Protein AF-A0A2D5TET5-F1 (afdb_monomer)

Nearest PDB structures (foldseek):
  4kyw-assembly1_A  TM=6.391E-01  e=6.441E-01  Streptococcus pneumoniae TIGR4
  5x12-assembly1_A-2  TM=3.839E-01  e=2.944E-01  Bacillus spizizenii str. W23
  5x13-assembly1_A  TM=3.616E-01  e=4.355E-01  Bacillus spizizenii str. W23
  2qq9-assembly1_A-2  TM=3.473E-01  e=7.618E-01  Corynebacterium diphtheriae
  4p9u-assembly2_A  TM=3.705E-01  e=2.607E+00  Vibrio cholerae

Foldseek 3Di:
DQDDDDDPLLLVLLLVLLVQLLVFHAPVRSLVVQQPDPDDVSRHSVSSVVSVCLCCVLVCWHADPVRTIHGDNPVSRNNLLVCLLLLEPSSLSSQVSVCVSVVDHDDHDPVSLVVQQVVQLVVVLVVLCVLDDVVQNVQWDQCCVPDVLLLAGIWGAFSPDPPDIAGEHEFEGSNDDDWKDKGKGFPSNLVNLVVDQRYKYWYWYRHNNDIDTLAIDGSVLCVVVDDDDPDPVDDDTMDIDIGTSVRGDPDTD

Structure (mmCIF, N/CA/C/O backbone):
data_AF-A0A2D5TET5-F1
#
_entry.id   AF-A0A2D5TET5-F1
#
loop_
_atom_site.group_PDB
_atom_site.id
_atom_site.type_symbol
_atom_site.label_atom_id
_atom_site.label_alt_id
_atom_site.label_comp_id
_atom_site.label_asym_id
_atom_site.label_entity_id
_atom_site.label_seq_id
_atom_site.pdbx_PDB_ins_code
_atom_site.Cartn_x
_atom_site.Cartn_y
_atom_site.Cartn_z
_atom_site.occupancy
_atom_site.B_iso_or_equiv
_atom_site.auth_seq_id
_atom_site.auth_comp_id
_atom_site.auth_asym_id
_atom_site.auth_atom_id
_atom_site.pdbx_PDB_model_num
ATOM 1 N N . MET A 1 1 ? -24.258 -5.070 -0.363 1.00 40.66 1 MET A N 1
ATOM 2 C CA . MET A 1 1 ? -24.378 -3.603 -0.436 1.00 40.66 1 MET A CA 1
ATOM 3 C C . MET A 1 1 ? -22.981 -3.090 -0.209 1.00 40.66 1 MET A C 1
ATOM 5 O O . MET A 1 1 ? -22.494 -3.256 0.901 1.00 40.66 1 MET A O 1
ATOM 9 N N . GLU A 1 2 ? -22.320 -2.622 -1.264 1.00 51.97 2 GLU A N 1
ATOM 10 C CA . GLU A 1 2 ? -21.063 -1.880 -1.127 1.00 51.97 2 GLU A CA 1
ATOM 11 C C . GLU A 1 2 ? -21.334 -0.693 -0.202 1.00 51.97 2 GLU A C 1
ATOM 13 O O . GLU A 1 2 ? -22.342 0.009 -0.351 1.00 51.97 2 GLU A O 1
ATOM 18 N N . GLY A 1 3 ? -20.533 -0.576 0.853 1.00 69.88 3 GLY A N 1
ATOM 19 C CA . GLY A 1 3 ? -20.699 0.485 1.827 1.00 69.88 3 GLY A CA 1
ATOM 20 C C . GLY A 1 3 ? -20.090 1.757 1.258 1.00 69.88 3 GLY A C 1
ATOM 21 O O . GLY A 1 3 ? -18.908 1.789 0.948 1.00 69.88 3 GLY A O 1
ATOM 22 N N . VAL A 1 4 ? -20.883 2.817 1.133 1.00 87.31 4 VAL A N 1
ATOM 23 C CA . VAL A 1 4 ? -20.349 4.138 0.786 1.00 87.31 4 VAL A CA 1
ATOM 24 C C . VAL A 1 4 ? -19.357 4.552 1.874 1.00 87.31 4 VAL A C 1
ATOM 26 O O . VAL A 1 4 ? -19.731 4.593 3.049 1.00 87.31 4 VAL A O 1
ATOM 29 N N . ILE A 1 5 ? -18.111 4.853 1.488 1.00 90.44 5 ILE A N 1
ATOM 30 C CA . ILE A 1 5 ? -17.097 5.377 2.412 1.00 90.44 5 ILE A CA 1
ATOM 31 C C . ILE A 1 5 ? -17.659 6.659 3.048 1.00 90.44 5 ILE A C 1
ATOM 33 O O . ILE A 1 5 ? -18.094 7.561 2.324 1.00 90.44 5 ILE A O 1
ATOM 37 N N . PRO A 1 6 ? -17.706 6.749 4.387 1.00 93.44 6 PRO A N 1
ATOM 38 C CA . PRO A 1 6 ? -18.343 7.867 5.057 1.00 93.44 6 PRO A CA 1
ATOM 39 C C . PRO A 1 6 ? -17.539 9.163 4.875 1.00 93.44 6 PRO A C 1
ATOM 41 O O . PRO A 1 6 ? -16.361 9.137 4.515 1.00 93.44 6 PRO A O 1
ATOM 44 N N . PRO A 1 7 ? -18.154 10.330 5.120 1.00 92.88 7 PRO A N 1
ATOM 45 C CA . PRO A 1 7 ? -17.465 11.605 4.982 1.00 92.88 7 PRO A CA 1
ATOM 46 C C . PRO A 1 7 ? -16.396 11.788 6.070 1.00 92.88 7 PRO A C 1
ATOM 48 O O . PRO A 1 7 ? -16.437 11.156 7.128 1.00 92.88 7 PRO A O 1
ATOM 51 N N . LYS A 1 8 ? -15.461 12.713 5.842 1.00 91.12 8 LYS A N 1
ATOM 52 C CA . LYS A 1 8 ? -14.318 12.993 6.729 1.00 91.12 8 LYS A CA 1
ATOM 53 C C . LYS A 1 8 ? -14.715 13.224 8.191 1.00 91.12 8 LYS A C 1
ATOM 55 O O . LYS A 1 8 ? -14.038 12.772 9.111 1.00 91.12 8 LYS A O 1
ATOM 60 N N . GLU A 1 9 ? -15.833 13.901 8.423 1.00 91.56 9 GLU A N 1
ATOM 61 C CA . GLU A 1 9 ? -16.360 14.196 9.756 1.00 91.56 9 GLU A CA 1
ATOM 62 C C . GLU A 1 9 ? -16.680 12.920 10.547 1.00 91.56 9 GLU A C 1
ATOM 64 O O . GLU A 1 9 ? -16.491 12.886 11.765 1.00 91.56 9 GLU A O 1
ATOM 69 N N . TRP A 1 10 ? -17.119 11.857 9.862 1.00 94.56 10 TRP A N 1
ATOM 70 C CA . TRP A 1 10 ? -17.345 10.547 10.475 1.00 94.56 10 TRP A CA 1
ATOM 71 C C . TRP A 1 10 ? -16.043 10.001 11.064 1.00 94.56 10 TRP A C 1
ATOM 73 O O . TRP A 1 10 ? -16.005 9.614 12.230 1.00 94.56 10 TRP A O 1
ATOM 83 N N . PHE A 1 11 ? -14.949 10.052 10.295 1.00 94.50 11 PHE A N 1
ATOM 84 C CA . PHE A 1 11 ? -13.638 9.569 10.729 1.00 94.50 11 PHE A CA 1
ATOM 85 C C . PHE A 1 11 ? -13.086 10.357 11.916 1.00 94.50 11 PHE A C 1
ATOM 87 O O . PHE A 1 11 ? -12.520 9.763 12.834 1.00 94.50 11 PHE A O 1
ATOM 94 N N . VAL A 1 12 ? -13.286 11.679 11.952 1.00 92.38 12 VAL A N 1
ATOM 95 C CA . VAL A 1 12 ? -12.872 12.507 13.099 1.00 92.38 12 VAL A CA 1
ATOM 96 C C . VAL A 1 12 ? -13.523 12.011 14.391 1.00 92.38 12 VAL A C 1
ATOM 98 O O . VAL A 1 12 ? -12.825 11.788 15.385 1.00 92.38 12 VAL A O 1
ATOM 101 N N . ILE A 1 13 ? -14.837 11.791 14.363 1.00 93.88 13 ILE A N 1
ATOM 102 C CA . ILE A 1 13 ? -15.604 11.312 15.516 1.00 93.88 13 ILE A CA 1
ATOM 103 C C . ILE A 1 13 ? -15.249 9.865 15.854 1.00 93.88 13 ILE A C 1
ATOM 105 O O . ILE A 1 13 ? -15.077 9.539 17.028 1.00 93.88 13 ILE A O 1
ATOM 109 N N . ALA A 1 14 ? -15.108 8.998 14.851 1.00 95.44 14 ALA A N 1
ATOM 110 C CA . ALA A 1 14 ? -14.754 7.600 15.056 1.00 95.44 14 ALA A CA 1
ATOM 111 C C . ALA A 1 14 ? -13.379 7.464 15.725 1.00 95.44 14 ALA A C 1
ATOM 113 O O . ALA A 1 14 ? -13.242 6.713 16.687 1.00 95.44 14 ALA A O 1
ATOM 114 N N . ARG A 1 15 ? -12.371 8.245 15.310 1.00 94.00 15 ARG A N 1
ATOM 115 C CA . ARG A 1 15 ? -11.052 8.262 15.972 1.00 94.00 15 ARG A CA 1
ATOM 116 C C . ARG A 1 15 ? -11.153 8.690 17.430 1.00 94.00 15 ARG A C 1
ATOM 118 O O . ARG A 1 15 ? -10.503 8.104 18.294 1.00 94.00 15 ARG A O 1
ATOM 125 N N . GLU A 1 16 ? -11.952 9.714 17.709 1.00 92.62 16 GLU A N 1
ATOM 126 C CA . GLU A 1 16 ? -12.199 10.189 19.070 1.00 92.62 16 GLU A CA 1
ATOM 127 C C . GLU A 1 16 ? -12.882 9.106 19.914 1.00 92.62 16 GLU A C 1
ATOM 129 O O . GLU A 1 16 ? -12.422 8.807 21.014 1.00 92.62 16 GLU A O 1
ATOM 134 N N . LEU A 1 17 ? -13.908 8.449 19.372 1.00 94.75 17 LEU A N 1
ATOM 135 C CA . LEU A 1 17 ? -14.588 7.326 20.013 1.00 94.75 17 LEU A CA 1
ATOM 136 C C . LEU A 1 17 ? -13.635 6.160 20.303 1.00 94.75 17 LEU A C 1
ATOM 138 O O . LEU A 1 17 ? -13.594 5.669 21.429 1.00 94.75 17 LEU A O 1
ATOM 142 N N . ILE A 1 18 ? -12.837 5.736 19.323 1.00 93.31 18 ILE A N 1
ATOM 143 C CA . ILE A 1 18 ? -11.850 4.663 19.489 1.00 93.31 18 ILE A CA 1
ATOM 144 C C . ILE A 1 18 ? -10.808 5.053 20.544 1.00 93.31 18 ILE A C 1
ATOM 146 O O . ILE A 1 18 ? -10.461 4.236 21.393 1.00 93.31 18 ILE A O 1
ATOM 150 N N . THR A 1 19 ? -10.355 6.308 20.562 1.00 92.69 19 THR A N 1
ATOM 151 C CA . THR A 1 19 ? -9.423 6.806 21.588 1.00 92.69 19 THR A CA 1
ATOM 152 C C . THR A 1 19 ? -10.032 6.719 22.992 1.00 92.69 19 THR A C 1
ATOM 154 O O . THR A 1 19 ? -9.358 6.306 23.936 1.00 92.69 19 THR A O 1
ATOM 157 N N . GLN A 1 20 ? -11.317 7.052 23.135 1.00 93.69 20 GLN A N 1
ATOM 158 C CA . GLN A 1 20 ? -12.052 6.928 24.398 1.00 93.69 20 GLN A CA 1
ATOM 159 C C . GLN A 1 20 ? -12.302 5.459 24.784 1.00 93.69 20 GLN A C 1
ATOM 161 O O . GLN A 1 20 ? -12.242 5.103 25.958 1.00 93.69 20 GLN A O 1
ATOM 166 N N . ALA A 1 21 ? -12.517 4.571 23.813 1.00 93.25 21 ALA A N 1
ATOM 167 C CA . ALA A 1 21 ? -12.584 3.133 24.066 1.00 93.25 21 ALA A CA 1
ATOM 168 C C . ALA A 1 21 ? -11.229 2.589 24.560 1.00 93.25 21 ALA A C 1
ATOM 170 O O . ALA A 1 21 ? -11.181 1.852 25.543 1.00 93.25 21 ALA A O 1
ATOM 171 N N . CYS A 1 22 ? -10.115 3.024 23.960 1.00 90.75 22 CYS A N 1
ATOM 172 C CA . CYS A 1 22 ? -8.761 2.679 24.403 1.00 90.75 22 CYS A CA 1
ATOM 173 C C . CYS A 1 22 ? -8.455 3.144 25.836 1.00 90.75 22 CYS A C 1
ATOM 175 O O . CYS A 1 22 ? -7.709 2.466 26.542 1.00 90.75 22 CYS A O 1
ATOM 177 N N . SER A 1 23 ? -9.017 4.274 26.281 1.00 91.50 23 SER A N 1
ATOM 178 C CA . SER A 1 23 ? -8.870 4.758 27.662 1.00 91.50 23 SER A CA 1
ATOM 179 C C . SER A 1 23 ? -9.819 4.070 28.655 1.00 91.50 23 SER A C 1
ATOM 181 O O . SER A 1 23 ? -9.731 4.304 29.862 1.00 91.50 23 SER A O 1
ATOM 183 N N . GLY A 1 24 ? -10.708 3.195 28.172 1.00 91.44 24 GLY A N 1
ATOM 184 C CA . GLY A 1 24 ? -11.681 2.474 28.986 1.00 91.44 24 GLY A CA 1
ATOM 185 C C . GLY A 1 24 ? -12.867 3.328 29.437 1.00 91.44 24 GLY A C 1
ATOM 186 O O . GLY A 1 24 ? -13.469 3.010 30.468 1.00 91.44 24 GLY A O 1
ATOM 187 N N . ALA A 1 25 ? -13.198 4.394 28.699 1.00 95.31 25 ALA A N 1
ATOM 188 C CA . ALA A 1 25 ? -14.344 5.248 28.990 1.00 95.31 25 ALA A CA 1
ATOM 189 C C . ALA A 1 25 ? -15.658 4.447 29.012 1.00 95.31 25 ALA A C 1
ATOM 191 O O . ALA A 1 25 ? -15.873 3.520 28.219 1.00 95.31 25 ALA A O 1
ATOM 192 N N . SER A 1 26 ? -16.570 4.816 29.915 1.00 97.06 26 SER A N 1
ATOM 193 C CA . SER A 1 26 ? -17.927 4.275 29.874 1.00 97.06 26 SER A CA 1
ATOM 194 C C . SER A 1 26 ? -18.734 4.908 28.741 1.00 97.06 26 SER A C 1
ATOM 196 O O . SER A 1 26 ? -18.475 6.037 28.321 1.00 97.06 26 SER A O 1
ATOM 198 N N . TYR A 1 27 ? -19.768 4.204 28.278 1.00 95.75 27 TYR A N 1
ATOM 199 C CA . TYR A 1 27 ? -20.727 4.748 27.312 1.00 95.75 27 TYR A CA 1
ATOM 200 C C . TYR A 1 27 ? -21.304 6.101 27.770 1.00 95.75 27 TYR A C 1
ATOM 202 O O . TYR A 1 27 ? -21.429 7.037 26.983 1.00 95.75 27 TYR A O 1
ATOM 210 N N . LYS A 1 28 ? -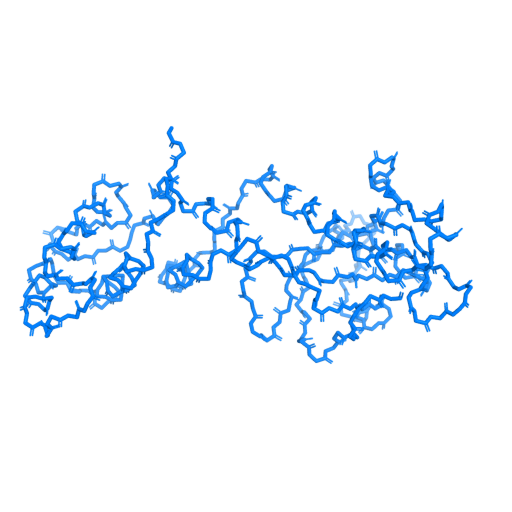21.622 6.220 29.067 1.00 95.25 28 LYS A N 1
ATOM 211 C CA . LYS A 1 28 ? -22.182 7.447 29.652 1.00 95.25 28 LYS A CA 1
ATOM 212 C C . LYS A 1 28 ? -21.167 8.588 29.666 1.00 95.25 28 LYS A C 1
ATOM 214 O O . LYS A 1 28 ? -21.536 9.713 29.334 1.00 95.25 28 LYS A O 1
ATOM 219 N N . ASP A 1 29 ? -19.918 8.296 30.023 1.00 94.94 29 ASP A N 1
ATOM 220 C CA . ASP A 1 29 ? -18.854 9.302 30.070 1.00 94.94 29 ASP A CA 1
ATOM 221 C C . ASP A 1 29 ? -18.552 9.840 28.675 1.00 94.94 29 ASP A C 1
ATOM 223 O O . ASP A 1 29 ? -18.441 11.051 28.503 1.00 94.94 29 ASP A O 1
ATOM 227 N N . TYR A 1 30 ? -18.512 8.964 27.665 1.00 94.81 30 TYR A N 1
ATOM 228 C CA . TYR A 1 30 ? -18.328 9.379 26.277 1.00 94.81 30 TYR A CA 1
ATOM 229 C C . TYR A 1 30 ? -19.454 10.306 25.796 1.00 94.81 30 TYR A C 1
ATOM 231 O O . TYR A 1 30 ? -19.180 11.382 25.267 1.00 94.81 30 TYR A O 1
ATOM 239 N N . LEU A 1 31 ? -20.723 9.946 26.028 1.00 94.12 31 LEU A N 1
ATOM 240 C CA . LEU A 1 31 ? -21.843 10.811 25.639 1.00 94.12 31 LEU A CA 1
ATOM 241 C C . LEU A 1 31 ? -21.811 12.161 26.362 1.00 94.12 31 LEU A C 1
ATOM 243 O O . LEU A 1 31 ? -22.089 13.194 25.752 1.00 94.12 31 LEU A O 1
ATOM 247 N N . MET A 1 32 ? -21.460 12.175 27.651 1.00 93.00 32 MET A N 1
ATOM 248 C CA . MET A 1 32 ? -21.309 13.424 28.397 1.00 93.00 32 MET A CA 1
ATOM 249 C C . MET A 1 32 ? -20.168 14.275 27.831 1.00 93.00 32 MET A C 1
ATOM 251 O O . MET A 1 32 ? -20.339 15.476 27.630 1.00 93.00 32 MET A O 1
ATOM 255 N N . TYR A 1 33 ? -19.030 13.652 27.533 1.00 91.50 33 TYR A N 1
ATOM 256 C CA . TYR A 1 33 ? -17.868 14.303 26.942 1.00 91.50 33 TYR A CA 1
ATOM 257 C C . TYR A 1 33 ? -18.209 14.990 25.613 1.00 91.50 33 TYR A C 1
ATOM 259 O O . TYR A 1 33 ? -17.948 16.182 25.456 1.00 91.50 33 TYR A O 1
ATOM 267 N N . VAL A 1 34 ? -18.884 14.285 24.703 1.00 91.50 34 VAL A N 1
ATOM 268 C CA . VAL A 1 34 ? -19.339 14.849 23.425 1.00 91.50 34 VAL A CA 1
ATOM 269 C C . VAL A 1 34 ? -20.347 15.982 23.648 1.00 91.50 34 VAL A C 1
ATOM 271 O O . VAL A 1 34 ? -20.268 17.015 22.989 1.00 91.50 34 VAL A O 1
ATOM 274 N N . LYS A 1 35 ? -21.285 15.830 24.593 1.00 89.81 35 LYS A N 1
ATOM 275 C CA . LYS A 1 35 ? -22.315 16.843 24.885 1.00 89.81 35 LYS A CA 1
ATOM 276 C C . LYS A 1 35 ? -21.731 18.159 25.403 1.00 89.81 35 LYS A C 1
ATOM 278 O O . LYS A 1 35 ? -22.307 19.217 25.159 1.00 89.81 35 LYS A O 1
ATOM 283 N N . LEU A 1 36 ? -20.631 18.090 26.149 1.00 89.25 36 LEU A N 1
ATOM 284 C CA . LEU A 1 36 ? -19.951 19.255 26.720 1.00 89.25 36 LEU A CA 1
ATOM 285 C C . LEU A 1 36 ? -18.967 19.915 25.742 1.00 89.25 36 LEU A C 1
ATOM 287 O O . LEU A 1 36 ? -18.481 21.013 26.018 1.00 89.25 36 LEU A O 1
ATOM 291 N N . LYS A 1 37 ? -18.662 19.268 24.613 1.00 84.00 37 LYS A N 1
ATOM 292 C CA . LYS A 1 37 ? -17.728 19.784 23.614 1.00 84.00 37 LYS A CA 1
ATOM 293 C C . LYS A 1 37 ? -18.361 20.965 22.854 1.00 84.00 37 LYS A C 1
ATOM 295 O O . LYS A 1 37 ? -19.542 20.901 22.507 1.00 84.00 37 LYS A O 1
ATOM 300 N N . PRO A 1 38 ? -17.608 22.048 22.576 1.00 80.44 38 PRO A N 1
ATOM 301 C CA . PRO A 1 38 ? -18.098 23.133 21.731 1.00 80.44 38 PRO A CA 1
ATOM 302 C C . PRO A 1 38 ? -18.542 22.597 20.368 1.00 80.44 38 PRO A C 1
ATOM 304 O O . PRO A 1 38 ? -17.842 21.772 19.782 1.00 80.44 38 PRO A O 1
ATOM 307 N N . VAL A 1 39 ? -19.679 23.078 19.858 1.00 74.25 39 VAL A N 1
ATOM 308 C CA . VAL A 1 39 ? -20.187 22.671 18.541 1.00 74.25 39 VAL A CA 1
ATOM 309 C C . VAL A 1 39 ? -19.157 23.040 17.475 1.00 74.25 39 VAL A C 1
ATOM 311 O O . VAL A 1 39 ? -18.823 24.213 17.306 1.00 74.25 39 VAL A O 1
ATOM 314 N N . GLN A 1 40 ? -18.658 22.036 16.759 1.00 69.38 40 GLN A N 1
ATOM 315 C CA . GLN A 1 40 ? -17.805 22.213 15.588 1.00 69.38 40 GLN A CA 1
ATOM 316 C C . GLN A 1 40 ? -18.635 21.989 14.322 1.00 69.38 40 GLN A C 1
ATOM 318 O O . GLN A 1 40 ? -19.599 21.219 14.324 1.00 69.38 40 GLN A O 1
ATOM 323 N N . VAL A 1 41 ? -18.279 22.676 13.235 1.00 58.41 41 VAL A N 1
ATOM 324 C CA . VAL A 1 41 ? -18.923 22.481 11.928 1.00 58.41 41 VAL A CA 1
ATOM 325 C C . VAL A 1 41 ? -18.787 21.007 11.532 1.00 58.41 41 VAL A C 1
ATOM 327 O O . VAL A 1 41 ? -17.677 20.486 11.503 1.00 58.41 41 VAL A O 1
ATOM 330 N N . GLY A 1 42 ? -19.917 20.341 11.275 1.00 61.78 42 GLY A N 1
ATOM 331 C CA . GLY A 1 42 ? -19.956 18.936 10.851 1.00 61.78 42 GLY A CA 1
ATOM 332 C C . GLY A 1 42 ? -19.921 17.887 11.972 1.00 61.78 42 GLY A C 1
ATOM 333 O O . GLY A 1 42 ? -20.006 16.701 11.678 1.00 61.78 42 GLY A O 1
ATOM 334 N N . GLY A 1 43 ? -19.847 18.286 13.248 1.00 66.19 43 GLY A N 1
ATOM 335 C CA . GLY A 1 43 ? -19.735 17.355 14.378 1.00 66.19 43 GLY A CA 1
ATOM 336 C C . GLY A 1 43 ? -20.557 17.783 15.586 1.00 66.19 43 GLY A C 1
ATOM 337 O O . GLY A 1 43 ? -19.996 18.176 16.609 1.00 66.19 43 GLY A O 1
ATOM 338 N N . ASP A 1 44 ? -21.886 17.735 15.473 1.00 82.56 44 ASP A N 1
ATOM 339 C CA . ASP A 1 44 ? -22.760 17.959 16.624 1.00 82.56 44 ASP A CA 1
ATOM 340 C C . ASP A 1 44 ? -22.923 16.688 17.482 1.00 82.56 44 ASP A C 1
ATOM 342 O O . ASP A 1 44 ? -22.567 15.573 17.089 1.00 82.56 44 ASP A O 1
ATOM 346 N N . TYR A 1 45 ? -23.474 16.859 18.687 1.00 88.12 45 TYR A N 1
ATOM 347 C CA . TYR A 1 45 ? -23.714 15.758 19.622 1.00 88.12 45 TYR A CA 1
ATOM 348 C C . TYR A 1 45 ? -24.535 14.613 19.005 1.00 88.12 45 TYR A C 1
ATOM 350 O O . TYR A 1 45 ? -24.265 13.444 19.281 1.00 88.12 45 TYR A O 1
ATOM 358 N N . ARG A 1 46 ? -25.525 14.929 18.158 1.00 90.25 46 ARG A N 1
ATOM 359 C CA . ARG A 1 46 ? -26.386 13.912 17.539 1.00 90.25 46 ARG A CA 1
ATOM 360 C C . ARG A 1 46 ? -25.612 13.104 16.510 1.00 90.25 46 ARG A C 1
ATOM 362 O O . ARG A 1 46 ? -25.789 11.893 16.439 1.00 90.25 46 ARG A O 1
ATOM 369 N N . TYR A 1 47 ? -24.751 13.756 15.738 1.00 92.38 47 TYR A N 1
ATOM 370 C CA . TYR A 1 47 ? -23.913 13.086 14.759 1.00 92.38 47 TYR A CA 1
ATOM 371 C C . TYR A 1 47 ? -22.931 12.125 15.439 1.00 92.38 47 TYR A C 1
ATOM 373 O O . TYR A 1 47 ? -22.841 10.965 15.048 1.00 92.38 47 TYR A O 1
ATOM 381 N N . ALA A 1 48 ? -22.302 12.544 16.538 1.00 93.00 48 ALA A N 1
ATOM 382 C CA . ALA A 1 48 ? -21.442 11.664 17.326 1.00 93.00 48 ALA A CA 1
ATOM 383 C C . ALA A 1 48 ? -22.188 10.483 17.969 1.00 93.00 48 ALA A C 1
ATOM 385 O O . ALA A 1 48 ? -21.690 9.356 17.968 1.00 93.00 48 ALA A O 1
ATOM 386 N N . GLU A 1 49 ? -23.409 10.707 18.463 1.00 94.19 49 GLU A N 1
ATOM 387 C CA . GLU A 1 49 ? -24.268 9.624 18.949 1.00 94.19 49 GLU A CA 1
ATOM 388 C C . GLU A 1 49 ? -24.621 8.630 17.827 1.00 94.19 49 GLU A C 1
ATOM 390 O O . GLU A 1 49 ? -24.625 7.419 18.059 1.00 94.19 49 GLU A O 1
ATOM 395 N N . ASN A 1 50 ? -24.870 9.116 16.607 1.00 94.81 50 ASN A N 1
ATOM 396 C CA . ASN A 1 50 ? -25.145 8.268 15.447 1.00 94.81 50 ASN A CA 1
ATOM 397 C C . ASN A 1 50 ? -23.933 7.415 15.054 1.00 94.81 50 ASN A C 1
ATOM 399 O O . ASN A 1 50 ? -24.103 6.213 14.871 1.00 94.81 50 ASN A O 1
ATOM 403 N N . VAL A 1 51 ? -22.726 7.992 15.000 1.00 95.75 51 VAL A N 1
ATOM 404 C CA . VAL A 1 51 ? -21.485 7.239 14.724 1.00 95.75 51 VAL A CA 1
ATOM 405 C C . VAL A 1 51 ? -21.275 6.140 15.766 1.00 95.75 51 VAL A C 1
ATOM 407 O O . VAL A 1 51 ? -21.021 4.989 15.417 1.00 95.75 51 VAL A O 1
ATOM 410 N N . LEU A 1 52 ? -21.457 6.449 17.055 1.00 96.50 52 LEU A N 1
ATOM 411 C CA . LEU A 1 52 ? -21.376 5.444 18.117 1.00 96.50 52 LEU A CA 1
ATOM 412 C C . LEU A 1 52 ? -22.403 4.320 17.928 1.00 96.50 52 LEU A C 1
ATOM 414 O O . LEU A 1 52 ? -22.063 3.145 18.070 1.00 96.50 52 LEU A O 1
ATOM 418 N N . ARG A 1 53 ? -23.659 4.663 17.619 1.00 96.44 53 ARG A N 1
ATOM 419 C CA . ARG A 1 53 ? -24.724 3.678 17.373 1.00 96.44 53 ARG A CA 1
ATOM 420 C C . ARG A 1 53 ? -24.417 2.799 16.167 1.00 96.44 53 ARG A C 1
ATOM 422 O O . ARG A 1 53 ? -24.653 1.599 16.245 1.00 96.44 53 ARG A O 1
ATOM 429 N N . GLU A 1 54 ? -23.888 3.371 15.092 1.00 95.88 54 GLU A N 1
ATOM 430 C CA . GLU A 1 54 ? -23.462 2.633 13.905 1.00 95.88 54 GLU A CA 1
ATOM 431 C C . GLU A 1 54 ? -22.353 1.638 14.256 1.00 95.88 54 GLU A C 1
ATOM 433 O O . GLU A 1 54 ? -22.514 0.440 14.029 1.00 95.88 54 GLU A O 1
ATOM 438 N N . MET A 1 55 ? -21.278 2.103 14.902 1.00 96.69 55 MET A N 1
ATOM 439 C CA . MET A 1 55 ? -20.148 1.252 15.284 1.00 96.69 55 MET A CA 1
ATOM 440 C C . MET A 1 55 ? -20.542 0.147 16.274 1.00 96.69 55 MET A C 1
ATOM 442 O O . MET A 1 55 ? -20.018 -0.962 16.183 1.00 96.69 55 MET A O 1
ATOM 446 N N . LEU A 1 56 ? -21.470 0.419 17.199 1.00 96.44 56 LEU A N 1
ATOM 447 C CA . LEU A 1 56 ? -22.059 -0.603 18.072 1.00 96.44 56 LEU A CA 1
ATOM 448 C C . LEU A 1 56 ? -22.931 -1.587 17.285 1.00 96.44 56 LEU A C 1
ATOM 450 O O . LEU A 1 56 ? -22.869 -2.790 17.524 1.00 96.44 56 LEU A O 1
ATOM 454 N N . GLY A 1 57 ? -23.743 -1.079 16.357 1.00 96.50 57 GLY A N 1
ATOM 455 C CA . GLY A 1 57 ? -24.687 -1.866 15.569 1.00 96.50 57 GLY A CA 1
ATOM 456 C C . GLY A 1 57 ? -24.005 -2.871 14.647 1.00 96.50 57 GLY A C 1
ATOM 457 O O . GLY A 1 57 ? -24.491 -3.991 14.513 1.00 96.50 57 GLY A O 1
ATOM 458 N N . VAL A 1 58 ? -22.863 -2.500 14.064 1.00 95.25 58 VAL A N 1
ATOM 459 C CA . VAL A 1 58 ? -22.051 -3.413 13.242 1.00 95.25 58 VAL A CA 1
ATOM 460 C C . VAL A 1 58 ? -21.065 -4.244 14.066 1.00 95.25 58 VAL A C 1
ATOM 462 O O . VAL A 1 58 ? -20.477 -5.180 13.545 1.00 95.25 58 VAL A O 1
ATOM 465 N N . GLY A 1 59 ? -20.880 -3.938 15.355 1.00 94.50 59 GLY A N 1
ATOM 466 C CA . GLY A 1 59 ? -19.954 -4.663 16.230 1.00 94.50 59 GLY A CA 1
ATOM 467 C C . GLY A 1 59 ? -18.484 -4.247 16.100 1.00 94.50 59 GLY A C 1
ATOM 468 O O . GLY A 1 59 ? -17.606 -4.968 16.573 1.00 94.50 59 GLY A O 1
ATOM 469 N N . ALA A 1 60 ? -18.200 -3.082 15.513 1.00 93.94 60 ALA A N 1
ATOM 470 C CA . ALA A 1 60 ? -16.859 -2.496 15.496 1.00 93.94 60 ALA A CA 1
ATOM 471 C C . ALA A 1 60 ? -16.421 -2.017 16.887 1.00 93.94 60 ALA A C 1
ATOM 473 O O . ALA A 1 60 ? -15.269 -2.190 17.294 1.00 93.94 60 ALA A O 1
ATOM 474 N N . ILE A 1 61 ? -17.379 -1.492 17.650 1.00 95.19 61 ILE A N 1
ATOM 475 C CA . ILE A 1 61 ? -17.275 -1.246 19.087 1.00 95.19 61 ILE A CA 1
ATOM 476 C C . ILE A 1 61 ? -18.274 -2.161 19.796 1.00 95.19 61 ILE A C 1
ATOM 478 O O . ILE A 1 61 ? -19.343 -2.463 19.272 1.00 95.19 61 ILE A O 1
ATOM 482 N N . ARG A 1 62 ? -17.955 -2.578 21.019 1.00 95.50 62 ARG A N 1
ATOM 483 C CA . ARG A 1 62 ? -18.889 -3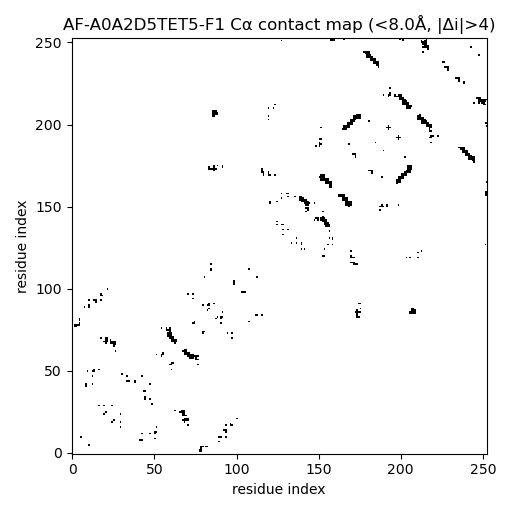.268 21.916 1.00 95.50 62 ARG A CA 1
ATOM 484 C C . ARG A 1 62 ? -18.871 -2.654 23.307 1.00 95.50 62 ARG A C 1
ATOM 486 O O . ARG A 1 62 ? -17.941 -1.932 23.666 1.00 95.50 62 ARG A O 1
ATOM 493 N N . LEU A 1 63 ? -19.887 -2.977 24.099 1.00 96.75 63 LEU A N 1
ATOM 494 C CA . LEU A 1 63 ? -19.918 -2.662 25.523 1.00 96.75 63 LEU A CA 1
ATOM 495 C C . LEU A 1 63 ? -19.453 -3.870 26.336 1.00 96.75 63 LEU A C 1
ATOM 497 O O . LEU A 1 63 ? -19.849 -4.998 26.053 1.00 96.75 63 LEU A O 1
ATOM 501 N N . SER A 1 64 ? -18.617 -3.634 27.343 1.00 95.31 64 SER A N 1
ATOM 502 C CA . SER A 1 64 ? -18.347 -4.629 28.382 1.00 95.31 64 SER A CA 1
ATOM 503 C C . SER A 1 64 ? -19.544 -4.780 29.326 1.00 95.31 64 SER A C 1
ATOM 505 O O . SER A 1 64 ? -20.434 -3.927 29.352 1.00 95.31 64 SER A O 1
ATOM 507 N N . ASP A 1 65 ? -19.515 -5.797 30.189 1.00 92.44 65 ASP A N 1
ATOM 508 C CA . ASP A 1 65 ? -20.533 -6.009 31.234 1.00 92.44 65 ASP A CA 1
ATOM 509 C C . ASP A 1 65 ? -20.672 -4.811 32.191 1.00 92.44 65 ASP A C 1
ATOM 511 O O . ASP A 1 65 ? -21.721 -4.589 32.791 1.00 92.44 65 ASP A O 1
ATOM 515 N N . GLN A 1 66 ? -19.616 -4.001 32.317 1.00 93.62 66 GLN A N 1
ATOM 516 C CA . GLN A 1 66 ? -19.594 -2.779 33.126 1.00 93.62 66 GLN A CA 1
ATOM 517 C C . GLN A 1 66 ? -19.995 -1.521 32.332 1.00 93.62 66 GLN A C 1
ATOM 519 O O . GLN A 1 66 ? -19.867 -0.407 32.837 1.00 93.62 66 GLN A O 1
ATOM 524 N N . GLY A 1 67 ? -20.436 -1.668 31.079 1.00 95.12 67 GLY A N 1
ATOM 525 C CA . GLY A 1 67 ? -20.823 -0.557 30.208 1.00 95.12 67 GLY A CA 1
ATOM 526 C C . GLY A 1 67 ? -19.647 0.259 29.659 1.00 95.12 67 GLY A C 1
ATOM 527 O O . GLY A 1 67 ? -19.836 1.423 29.296 1.00 95.12 67 GLY A O 1
ATOM 528 N N . ARG A 1 68 ? -18.436 -0.318 29.613 1.00 96.31 68 ARG A N 1
ATOM 529 C CA . ARG A 1 68 ? -17.253 0.326 29.014 1.00 96.31 68 ARG A CA 1
ATOM 530 C C . ARG A 1 68 ? -17.186 0.080 27.518 1.00 96.31 68 ARG A C 1
ATOM 532 O O . ARG A 1 68 ? -17.504 -1.017 27.070 1.00 96.31 68 ARG A O 1
ATOM 539 N N . LEU A 1 69 ? -16.749 1.087 26.774 1.00 96.69 69 LEU A N 1
ATOM 540 C CA . LEU A 1 69 ? -16.508 0.980 25.341 1.00 96.69 69 LEU A CA 1
ATOM 541 C C . LEU A 1 69 ? -15.258 0.130 25.096 1.00 96.69 69 LEU A C 1
ATOM 543 O O . LEU A 1 69 ? -14.223 0.356 25.716 1.00 96.69 69 LEU A O 1
ATOM 547 N N . MET A 1 70 ? -15.359 -0.840 24.193 1.00 93.88 70 MET A N 1
ATOM 548 C CA . MET A 1 70 ? -14.268 -1.734 23.810 1.00 93.88 70 MET A CA 1
ATOM 549 C C . MET A 1 70 ? -14.185 -1.809 22.290 1.00 93.88 70 MET A C 1
ATOM 551 O O . MET A 1 70 ? -15.201 -2.047 21.633 1.00 93.88 70 MET A O 1
ATOM 555 N N . ILE A 1 71 ? -12.979 -1.679 21.740 1.00 92.38 71 ILE A N 1
ATOM 556 C CA . ILE A 1 71 ? -12.733 -1.995 20.330 1.00 92.38 71 ILE A CA 1
ATOM 557 C C . ILE A 1 71 ? -12.916 -3.500 20.150 1.00 92.38 71 ILE A C 1
ATOM 559 O O . ILE A 1 71 ? -12.426 -4.293 20.959 1.00 92.38 71 ILE A O 1
ATOM 563 N N . SER A 1 72 ? -13.674 -3.885 19.129 1.00 90.56 72 SER A N 1
ATOM 564 C CA . SER A 1 72 ? -13.937 -5.283 18.807 1.00 90.56 72 SER A CA 1
ATOM 565 C C . SER A 1 72 ? -13.325 -5.622 17.453 1.00 90.56 72 SER A C 1
ATOM 567 O O . SER A 1 72 ? -12.203 -6.121 17.422 1.00 90.56 72 SER A O 1
ATOM 569 N N . ASP A 1 73 ? -14.008 -5.305 16.352 1.00 89.69 73 ASP A N 1
ATOM 570 C CA . ASP A 1 73 ? -13.511 -5.560 14.999 1.00 89.69 73 ASP A CA 1
ATOM 571 C C . ASP A 1 73 ? -13.874 -4.405 14.062 1.00 89.69 73 ASP A C 1
ATOM 573 O O . ASP A 1 73 ? -14.996 -4.324 13.566 1.00 89.69 73 ASP A O 1
ATOM 577 N N . LEU A 1 74 ? -12.922 -3.505 13.795 1.00 91.06 74 LEU A N 1
ATOM 578 C CA . LEU A 1 74 ? -13.133 -2.419 12.829 1.00 91.06 74 LEU A CA 1
ATOM 579 C C . LEU A 1 74 ? -13.461 -2.954 11.430 1.00 91.06 74 LEU A C 1
ATOM 581 O O . LEU A 1 74 ? -14.124 -2.273 10.657 1.00 91.06 74 LEU A O 1
ATOM 585 N N . GLY A 1 75 ? -13.072 -4.194 11.121 1.00 88.56 75 GLY A N 1
ATOM 586 C CA . GLY A 1 75 ? -13.453 -4.872 9.893 1.00 88.56 75 GLY A CA 1
ATOM 587 C C . GLY A 1 75 ? -14.920 -5.227 9.756 1.00 88.56 75 GLY A C 1
ATOM 588 O O . GLY A 1 75 ? -15.351 -5.529 8.650 1.00 88.56 75 GLY A O 1
ATOM 589 N N . ALA A 1 76 ? -15.697 -5.134 10.831 1.00 91.06 76 ALA A N 1
ATOM 590 C CA . ALA A 1 76 ? -17.139 -5.290 10.755 1.00 91.06 76 ALA A CA 1
ATOM 591 C C . ALA A 1 76 ? -17.833 -4.090 10.078 1.00 91.06 76 ALA A C 1
ATOM 593 O O . ALA A 1 76 ? -19.003 -4.183 9.703 1.00 91.06 76 ALA A O 1
ATOM 594 N N . LEU A 1 77 ? -17.130 -2.961 9.899 1.00 92.69 77 LEU A N 1
ATOM 595 C CA . LEU A 1 77 ? -17.617 -1.833 9.108 1.00 92.69 77 LEU A CA 1
ATOM 596 C C . LEU A 1 77 ? -17.640 -2.221 7.615 1.00 92.69 77 LEU A C 1
ATOM 598 O O . LEU A 1 77 ? -16.594 -2.545 7.051 1.00 92.69 77 LEU A O 1
ATOM 602 N N . PRO A 1 78 ? -18.799 -2.143 6.939 1.00 91.75 78 PRO A N 1
ATOM 603 C CA . PRO A 1 78 ? -18.989 -2.733 5.609 1.00 91.75 78 PRO A CA 1
ATOM 604 C C . PRO A 1 78 ? -18.175 -2.065 4.491 1.00 91.75 78 PRO A C 1
ATOM 606 O O . PRO A 1 78 ? -18.003 -2.655 3.432 1.00 91.75 78 PRO A O 1
ATOM 609 N N . TRP A 1 79 ? -17.699 -0.841 4.713 1.00 91.94 79 TRP A N 1
ATOM 610 C CA . TRP A 1 79 ? -16.915 -0.038 3.768 1.00 91.94 79 TRP A CA 1
ATOM 611 C C . TRP A 1 79 ? -15.413 -0.032 4.091 1.00 91.94 79 TRP A C 1
ATOM 613 O O . TRP A 1 79 ? -14.620 0.563 3.365 1.00 91.94 79 TRP A O 1
ATOM 623 N N . PHE A 1 80 ? -15.000 -0.630 5.211 1.00 92.00 80 PHE A N 1
ATOM 624 C CA . PHE A 1 80 ? -13.679 -0.367 5.782 1.00 92.00 80 PHE A CA 1
ATOM 625 C C . PHE A 1 80 ? -12.547 -1.026 5.002 1.00 92.00 80 PHE A C 1
ATOM 627 O O . PHE A 1 80 ? -11.533 -0.378 4.757 1.00 92.00 80 PHE A O 1
ATOM 634 N N . ASP A 1 81 ? -12.735 -2.264 4.536 1.00 89.31 81 ASP A N 1
ATOM 635 C CA . ASP A 1 81 ? -11.755 -2.905 3.654 1.00 89.31 81 ASP A CA 1
ATOM 636 C C . ASP A 1 81 ? -11.576 -2.109 2.358 1.00 89.31 81 ASP A C 1
ATOM 638 O O . ASP A 1 81 ? -10.451 -1.803 1.979 1.00 89.31 81 ASP A O 1
ATOM 642 N N . GLU A 1 82 ? -12.669 -1.686 1.721 1.00 89.62 82 GLU A N 1
ATOM 643 C CA . GLU A 1 82 ? -12.626 -0.863 0.507 1.00 89.62 82 GLU A CA 1
ATOM 644 C C . GLU A 1 82 ? -11.913 0.483 0.739 1.00 89.62 82 GLU A C 1
ATOM 646 O O . GLU A 1 82 ? -11.085 0.914 -0.069 1.00 89.62 82 GLU A O 1
ATOM 651 N N . ALA A 1 83 ? -12.146 1.120 1.889 1.00 92.50 83 ALA A N 1
ATOM 652 C CA . ALA A 1 83 ? -11.450 2.346 2.261 1.00 92.50 83 ALA A CA 1
ATOM 653 C C . ALA A 1 83 ? -9.938 2.120 2.461 1.00 92.50 83 ALA A C 1
ATOM 655 O O . ALA A 1 83 ? -9.128 2.893 1.952 1.00 92.50 83 ALA A O 1
ATOM 656 N N . LEU A 1 84 ? -9.526 1.047 3.143 1.00 92.12 84 LEU A N 1
ATOM 657 C CA . LEU A 1 84 ? -8.104 0.717 3.310 1.00 92.12 84 LEU A CA 1
ATOM 658 C C . LEU A 1 84 ? -7.431 0.389 1.970 1.00 92.12 84 LEU A C 1
ATOM 660 O O . LEU A 1 84 ? -6.282 0.773 1.731 1.00 92.12 84 LEU A O 1
ATOM 664 N N . LEU A 1 85 ? -8.141 -0.301 1.079 1.00 89.31 85 LEU A N 1
ATOM 665 C CA . LEU A 1 85 ? -7.624 -0.703 -0.228 1.00 89.31 85 LEU A CA 1
ATOM 666 C C . LEU A 1 85 ? -7.498 0.471 -1.196 1.00 89.31 85 LEU A C 1
ATOM 668 O O . LEU A 1 85 ? -6.522 0.535 -1.933 1.00 89.31 85 LEU A O 1
ATOM 672 N N . SER A 1 86 ? -8.412 1.439 -1.137 1.00 90.31 86 SER A N 1
ATOM 673 C CA . SER A 1 86 ? -8.292 2.702 -1.883 1.00 90.31 86 SER A CA 1
ATOM 674 C C . SER A 1 86 ? -7.223 3.645 -1.313 1.00 90.31 86 SER A C 1
ATOM 676 O O . SER A 1 86 ? -6.986 4.720 -1.859 1.00 90.31 86 SER A O 1
ATOM 678 N N . GLY A 1 87 ? -6.555 3.256 -0.224 1.00 92.25 87 GLY A N 1
ATOM 679 C CA . GLY A 1 87 ? -5.519 4.056 0.417 1.00 92.25 87 GLY A CA 1
ATOM 680 C C . GLY A 1 87 ? -6.071 5.227 1.220 1.00 92.25 87 GLY A C 1
ATOM 681 O O . GLY A 1 87 ? -5.369 6.221 1.380 1.00 92.25 87 GLY A O 1
ATOM 682 N N . SER A 1 88 ? -7.310 5.135 1.718 1.00 94.19 88 SER A N 1
ATOM 683 C CA . SER A 1 88 ? -7.913 6.177 2.551 1.00 94.19 88 SER A CA 1
ATOM 684 C C . SER A 1 88 ? -7.054 6.448 3.785 1.00 94.19 88 SER A C 1
ATOM 686 O O . SER A 1 88 ? -6.923 5.604 4.678 1.00 94.19 88 SER A O 1
ATOM 688 N N . SER A 1 89 ? -6.493 7.652 3.849 1.00 93.19 89 SER A N 1
ATOM 689 C CA . SER A 1 89 ? -5.647 8.096 4.958 1.00 93.19 89 SER A CA 1
ATOM 690 C C . SER A 1 89 ? -6.392 8.052 6.297 1.00 93.19 89 SER A C 1
ATOM 692 O O . SER A 1 89 ? -5.846 7.606 7.309 1.00 93.19 89 SER A O 1
ATOM 694 N N . ASP A 1 90 ? -7.667 8.438 6.293 1.00 94.50 90 ASP A N 1
ATOM 695 C CA . ASP A 1 90 ? -8.521 8.419 7.475 1.00 94.50 90 ASP A CA 1
ATOM 696 C C . ASP A 1 90 ? -8.858 6.988 7.947 1.00 94.50 90 ASP A C 1
ATOM 698 O O . ASP A 1 90 ? -8.849 6.724 9.154 1.00 94.50 90 ASP A O 1
ATOM 702 N N . ALA A 1 91 ? -9.096 6.041 7.030 1.00 94.44 91 ALA A N 1
ATOM 703 C CA . ALA A 1 91 ? -9.329 4.640 7.393 1.00 94.44 91 ALA A CA 1
ATOM 704 C C . ALA A 1 91 ? -8.067 3.984 7.971 1.00 94.44 91 ALA A C 1
ATOM 706 O O . ALA A 1 91 ? -8.134 3.324 9.010 1.00 94.44 91 ALA A O 1
ATOM 707 N N . TRP A 1 92 ? -6.902 4.228 7.361 1.00 93.25 92 TRP A N 1
ATOM 708 C CA . TRP A 1 92 ? -5.625 3.730 7.879 1.00 93.25 92 TRP A CA 1
ATOM 709 C C . TRP A 1 92 ? -5.277 4.308 9.250 1.00 93.25 92 TRP A C 1
ATOM 711 O O . TRP A 1 92 ? -4.734 3.590 10.089 1.00 93.25 92 TRP A O 1
ATOM 721 N N . ALA A 1 93 ? -5.643 5.564 9.522 1.00 92.56 93 ALA A N 1
ATOM 722 C CA . ALA A 1 93 ? -5.478 6.155 10.846 1.00 92.56 93 ALA A CA 1
ATOM 723 C C . ALA A 1 93 ? -6.332 5.449 11.918 1.00 92.56 93 ALA A C 1
ATOM 725 O O . ALA A 1 93 ? -5.888 5.308 13.057 1.00 92.56 93 ALA A O 1
ATOM 726 N N . LEU A 1 94 ? -7.544 4.988 11.580 1.00 92.88 94 LEU A N 1
ATOM 727 C CA . LEU A 1 94 ? -8.357 4.169 12.490 1.00 92.88 94 LEU A CA 1
ATOM 728 C C . LEU A 1 94 ? -7.730 2.790 12.711 1.00 92.88 94 LEU A C 1
ATOM 730 O O . LEU A 1 94 ? -7.619 2.346 13.857 1.00 92.88 94 LEU A O 1
ATOM 734 N N . GLU A 1 95 ? -7.300 2.136 11.628 1.00 91.69 95 GLU A N 1
ATOM 735 C CA . GLU A 1 95 ? -6.669 0.816 11.687 1.00 91.69 95 GLU A CA 1
ATOM 736 C C . GLU A 1 95 ? -5.399 0.850 12.539 1.00 91.69 95 GLU A C 1
ATOM 738 O O . GLU A 1 95 ? -5.219 -0.010 13.390 1.00 91.69 95 GLU A O 1
ATOM 743 N N . GLU A 1 96 ? -4.562 1.884 12.421 1.00 90.12 96 GLU A N 1
ATOM 744 C CA . GLU A 1 96 ? -3.348 2.015 13.233 1.00 90.12 96 GLU A CA 1
ATOM 745 C C . GLU A 1 96 ? -3.651 2.056 14.743 1.00 90.12 96 GLU A C 1
ATOM 747 O O . GLU A 1 96 ? -2.917 1.475 15.548 1.00 90.12 96 GLU A O 1
ATOM 752 N N . ILE A 1 97 ? -4.745 2.711 15.149 1.00 89.19 97 ILE A N 1
ATOM 753 C CA . ILE A 1 97 ? -5.179 2.721 16.553 1.00 89.19 97 ILE A CA 1
ATOM 754 C C . ILE A 1 97 ? -5.657 1.318 16.967 1.00 89.19 97 ILE A C 1
ATOM 756 O O . ILE A 1 97 ? -5.309 0.845 18.054 1.00 89.19 97 ILE A O 1
ATOM 760 N N . GLY A 1 98 ? -6.414 0.639 16.100 1.00 86.00 98 GLY A N 1
ATOM 761 C CA . GLY A 1 98 ? -6.898 -0.727 16.317 1.00 86.00 98 GLY A CA 1
ATOM 762 C C . GLY A 1 98 ? -5.775 -1.768 16.418 1.00 86.00 98 GLY A C 1
ATOM 763 O O . GLY A 1 98 ? -5.765 -2.575 17.353 1.00 86.00 98 GLY A O 1
ATOM 764 N N . GLU A 1 99 ? -4.792 -1.724 15.517 1.00 86.94 99 GLU A N 1
ATOM 765 C CA . GLU A 1 99 ? -3.606 -2.590 15.516 1.00 86.94 99 GLU A CA 1
ATOM 766 C C . GLU A 1 99 ? -2.788 -2.389 16.798 1.00 86.94 99 GLU A C 1
ATOM 768 O O . GLU A 1 99 ? -2.431 -3.364 17.461 1.00 86.94 99 GLU A O 1
ATOM 773 N N . LYS A 1 100 ? -2.538 -1.132 17.202 1.00 86.06 100 LYS A N 1
ATOM 774 C CA . LYS A 1 100 ? -1.806 -0.816 18.444 1.00 86.06 100 LYS A CA 1
ATOM 775 C C . LYS A 1 100 ? -2.507 -1.361 19.685 1.00 86.06 100 LYS A C 1
ATOM 777 O O . LYS A 1 100 ? -1.836 -1.825 20.603 1.00 86.06 100 LYS A O 1
ATOM 782 N N . HIS A 1 101 ? -3.837 -1.305 19.723 1.00 83.56 101 HIS A N 1
ATOM 783 C CA . HIS A 1 101 ? -4.608 -1.793 20.863 1.00 83.56 101 HIS A CA 1
ATOM 784 C C . HIS A 1 101 ? -4.701 -3.326 20.903 1.00 83.56 101 HIS A C 1
ATOM 786 O O . HIS A 1 101 ? -4.558 -3.930 21.964 1.00 83.56 101 HIS A O 1
ATOM 792 N N . SER A 1 102 ? -4.943 -3.966 19.756 1.00 81.19 102 SER A N 1
ATOM 793 C CA . SER A 1 102 ? -5.141 -5.420 19.664 1.00 81.19 102 SER A CA 1
ATOM 794 C C . SER A 1 102 ? -3.837 -6.223 19.581 1.00 81.19 102 SER A C 1
ATOM 796 O O . SER A 1 102 ? -3.840 -7.429 19.843 1.00 81.19 102 SER A O 1
ATOM 798 N N . GLY A 1 103 ? -2.732 -5.579 19.192 1.00 79.12 103 GLY A N 1
ATOM 799 C CA . GLY A 1 103 ? -1.441 -6.212 18.924 1.00 79.12 103 GLY A CA 1
ATOM 800 C C . GLY A 1 103 ? -1.427 -7.091 17.669 1.00 79.12 103 GLY A C 1
ATOM 801 O O . GLY A 1 103 ? -0.500 -7.881 17.490 1.00 79.12 103 GLY A O 1
ATOM 802 N N . LYS A 1 104 ? -2.456 -7.010 16.817 1.00 76.19 104 LYS A N 1
ATOM 803 C CA . LYS A 1 104 ? -2.605 -7.840 15.617 1.00 76.19 104 LYS A CA 1
ATOM 804 C C . LYS A 1 104 ? -2.779 -6.953 14.394 1.00 76.19 104 LYS A C 1
ATOM 806 O O . LYS A 1 104 ? -3.643 -6.088 14.393 1.00 76.19 104 LYS A O 1
ATOM 811 N N . GLY A 1 105 ? -1.978 -7.211 13.362 1.00 73.81 105 GLY A N 1
ATOM 812 C CA . GLY A 1 105 ? -2.162 -6.593 12.052 1.00 73.81 105 GLY A CA 1
ATOM 813 C C . GLY A 1 105 ? -3.284 -7.262 11.263 1.00 73.81 105 GLY A C 1
ATOM 814 O O . GLY A 1 105 ? -3.508 -8.475 11.395 1.00 73.81 105 GLY A O 1
ATOM 815 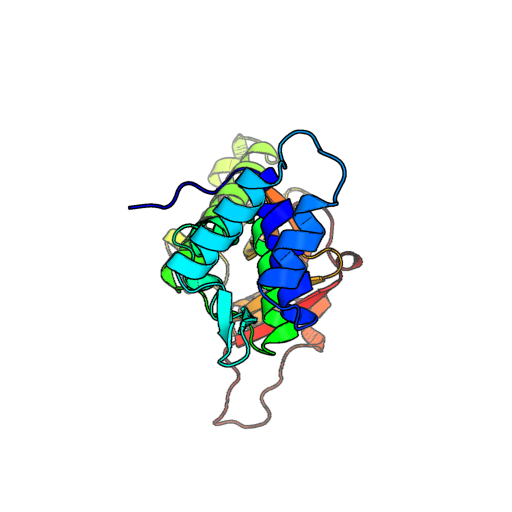N N . ARG A 1 106 ? -3.966 -6.481 10.426 1.00 78.31 106 ARG A N 1
ATOM 816 C CA . ARG A 1 106 ? -5.027 -6.989 9.550 1.00 78.31 106 ARG A CA 1
ATOM 817 C C . ARG A 1 106 ? -4.467 -7.901 8.460 1.00 78.31 106 ARG A C 1
ATOM 819 O O . ARG A 1 106 ? -3.362 -7.704 7.953 1.00 78.31 106 ARG A O 1
ATOM 826 N N . LYS A 1 107 ? -5.253 -8.909 8.081 1.00 78.06 107 LYS A N 1
ATOM 827 C CA . LYS A 1 107 ? -5.017 -9.728 6.886 1.00 78.06 107 LYS A CA 1
ATOM 828 C C . LYS A 1 107 ? -6.007 -9.304 5.812 1.00 78.06 107 LYS A C 1
ATOM 830 O O . LYS A 1 107 ? -7.198 -9.243 6.092 1.00 78.06 107 LYS A O 1
ATOM 835 N N . PHE A 1 108 ? -5.510 -9.045 4.610 1.00 78.19 108 PHE A N 1
ATOM 836 C CA . PHE A 1 108 ? -6.333 -8.656 3.468 1.00 78.19 108 PHE A CA 1
ATOM 837 C C . PHE A 1 108 ? -6.604 -9.851 2.552 1.00 78.19 108 PHE A C 1
ATOM 839 O O . PHE A 1 108 ? -5.823 -10.806 2.515 1.00 78.19 108 PHE A O 1
ATOM 846 N N . ASP A 1 109 ? -7.714 -9.784 1.818 1.00 80.06 109 ASP A N 1
ATOM 847 C CA . ASP A 1 109 ? -8.047 -10.741 0.764 1.00 80.06 109 ASP A CA 1
ATOM 848 C C . ASP A 1 109 ? -6.984 -10.687 -0.347 1.00 80.06 109 ASP A C 1
ATOM 850 O O . ASP A 1 109 ? -6.632 -9.615 -0.847 1.00 80.06 109 ASP A O 1
ATOM 854 N N . ALA A 1 110 ? -6.489 -11.857 -0.752 1.00 84.19 110 ALA A N 1
ATOM 855 C CA . ALA A 1 110 ? -5.513 -11.999 -1.824 1.00 84.19 110 ALA A CA 1
ATOM 856 C C . ALA A 1 110 ? -5.995 -11.386 -3.150 1.00 84.19 110 ALA A C 1
ATOM 858 O O . ALA A 1 110 ? -5.195 -10.799 -3.874 1.00 84.19 110 ALA A O 1
ATOM 859 N N . LYS A 1 111 ? -7.297 -11.468 -3.458 1.00 85.06 111 LYS A N 1
ATOM 860 C CA . LYS A 1 111 ? -7.865 -10.882 -4.681 1.00 85.06 111 LYS A CA 1
ATOM 861 C C . LYS A 1 111 ? -7.760 -9.358 -4.681 1.00 85.06 111 LYS A C 1
ATOM 863 O O . LYS A 1 111 ? -7.483 -8.760 -5.714 1.00 85.06 111 LYS A O 1
ATOM 868 N N . LEU A 1 112 ? -7.974 -8.737 -3.525 1.00 82.06 112 LEU A N 1
ATOM 869 C CA . LEU A 1 112 ? -7.921 -7.285 -3.372 1.00 82.06 112 LEU A CA 1
ATOM 870 C C . LEU A 1 112 ? -6.473 -6.779 -3.396 1.00 82.06 112 LEU A C 1
ATOM 872 O O . LEU A 1 112 ? -6.182 -5.766 -4.023 1.00 82.06 112 LEU A O 1
ATOM 876 N N . LEU A 1 113 ? -5.542 -7.526 -2.793 1.00 87.62 113 LEU A N 1
ATOM 877 C CA . LEU A 1 113 ? -4.110 -7.238 -2.914 1.00 87.62 113 LEU A CA 1
ATOM 878 C C . LEU A 1 113 ? -3.629 -7.318 -4.370 1.00 87.62 113 LEU A C 1
ATOM 880 O O . LEU A 1 113 ? -2.857 -6.464 -4.798 1.00 87.62 113 LEU A O 1
ATOM 884 N N . ALA A 1 114 ? -4.122 -8.293 -5.140 1.00 89.50 114 ALA A N 1
ATOM 885 C CA . ALA A 1 114 ? -3.825 -8.392 -6.567 1.00 89.50 114 ALA A CA 1
ATOM 886 C C . ALA A 1 114 ? -4.352 -7.178 -7.354 1.00 89.50 114 ALA A C 1
ATOM 888 O O . ALA A 1 114 ? -3.649 -6.663 -8.217 1.00 89.50 114 ALA A O 1
ATOM 889 N N . GLN A 1 115 ? -5.545 -6.672 -7.019 1.00 90.81 115 GLN A N 1
ATOM 890 C CA . GLN A 1 115 ? -6.085 -5.453 -7.635 1.00 90.81 115 GLN A CA 1
ATOM 891 C C . GLN A 1 115 ? -5.213 -4.224 -7.355 1.00 90.81 115 GLN A C 1
ATOM 893 O O . GLN A 1 115 ? -4.946 -3.454 -8.271 1.00 90.81 115 GLN A O 1
ATOM 898 N N . ILE A 1 116 ? -4.723 -4.062 -6.121 1.00 92.94 116 ILE A N 1
ATOM 899 C CA . ILE A 1 116 ? -3.787 -2.978 -5.776 1.00 92.94 116 ILE A CA 1
ATOM 900 C C . ILE A 1 116 ? -2.484 -3.099 -6.574 1.00 92.94 116 ILE A C 1
ATOM 902 O O . ILE A 1 116 ? -1.988 -2.092 -7.081 1.00 92.94 116 ILE A O 1
ATOM 906 N N . GLY A 1 117 ? -1.937 -4.314 -6.694 1.00 94.75 117 GLY A N 1
ATOM 907 C CA . GLY A 1 117 ? -0.761 -4.588 -7.526 1.00 94.75 117 GLY A CA 1
ATOM 908 C C . GLY A 1 117 ? -0.979 -4.110 -8.960 1.00 94.75 117 GLY A C 1
ATOM 909 O O . GLY A 1 117 ? -0.281 -3.204 -9.418 1.00 94.75 117 GLY A O 1
ATOM 910 N N . GLN A 1 118 ? -2.055 -4.594 -9.585 1.00 94.62 118 GLN A N 1
ATOM 911 C CA . GLN A 1 118 ? -2.438 -4.229 -10.946 1.00 94.62 118 GLN A CA 1
ATOM 912 C C . GLN A 1 118 ? -2.637 -2.714 -11.124 1.00 94.62 118 GLN A C 1
ATOM 914 O O . GLN A 1 118 ? -2.143 -2.142 -12.093 1.00 94.62 118 GLN A O 1
ATOM 919 N N . THR A 1 119 ? -3.313 -2.034 -10.190 1.00 95.81 119 THR A N 1
ATOM 920 C CA . THR A 1 119 ? -3.494 -0.571 -10.245 1.00 95.81 119 THR A CA 1
ATOM 921 C C . THR A 1 119 ? -2.154 0.173 -10.246 1.00 95.81 119 THR A C 1
ATOM 923 O O . THR A 1 119 ? -2.006 1.184 -10.935 1.00 95.81 119 THR A O 1
ATOM 926 N N . GLY A 1 120 ? -1.157 -0.314 -9.504 1.00 97.62 120 GLY A N 1
ATOM 927 C CA . GLY A 1 120 ? 0.180 0.274 -9.539 1.00 97.62 120 GLY A CA 1
ATOM 928 C C . GLY A 1 120 ? 0.922 0.007 -10.845 1.00 97.62 120 GLY A C 1
ATOM 929 O O . GLY A 1 120 ? 1.551 0.922 -11.372 1.00 97.62 120 GLY A O 1
ATOM 930 N N . GLU A 1 121 ? 0.824 -1.206 -11.393 1.00 98.00 121 GLU A N 1
ATOM 931 C CA . GLU A 1 121 ? 1.417 -1.553 -12.692 1.00 98.00 121 GLU A CA 1
ATOM 932 C C . GLU A 1 121 ? 0.845 -0.681 -13.821 1.00 98.00 121 GLU A C 1
ATOM 934 O O . GLU A 1 121 ? 1.594 -0.093 -14.605 1.00 98.00 121 GLU A O 1
ATOM 939 N N . GLU A 1 122 ? -0.480 -0.518 -13.861 1.00 97.69 122 GLU A N 1
ATOM 940 C CA . GLU A 1 122 ? -1.177 0.339 -14.827 1.00 97.69 122 GLU A CA 1
ATOM 941 C C . GLU A 1 122 ? -0.753 1.808 -14.705 1.00 97.69 122 GLU A C 1
ATOM 943 O O . GLU A 1 122 ? -0.495 2.468 -15.718 1.00 97.69 122 GLU A O 1
ATOM 948 N N . TYR A 1 123 ? -0.621 2.310 -13.474 1.00 98.31 123 TYR A N 1
ATOM 949 C CA . TYR A 1 123 ? -0.109 3.653 -13.211 1.00 98.31 123 TYR A CA 1
ATOM 950 C C . TYR A 1 123 ? 1.326 3.823 -13.734 1.00 98.31 123 TYR A C 1
ATOM 952 O O . TYR A 1 123 ? 1.591 4.766 -14.480 1.00 98.31 123 TYR A O 1
ATOM 960 N N . VAL A 1 124 ? 2.240 2.893 -13.427 1.00 98.50 124 VAL A N 1
ATOM 961 C CA . VAL A 1 124 ? 3.633 2.961 -13.901 1.00 98.50 124 VAL A CA 1
ATOM 962 C C . VAL A 1 124 ? 3.694 2.932 -15.428 1.00 98.50 124 VAL A C 1
ATOM 964 O O . VAL A 1 124 ? 4.423 3.726 -16.020 1.00 98.50 124 VAL A O 1
ATOM 967 N N . LEU A 1 125 ? 2.901 2.085 -16.090 1.00 98.19 125 LEU A N 1
ATOM 968 C CA . LEU A 1 125 ? 2.817 2.051 -17.554 1.00 98.19 125 LEU A CA 1
ATOM 969 C C . LEU A 1 125 ? 2.353 3.381 -18.150 1.00 98.19 125 LEU A C 1
ATO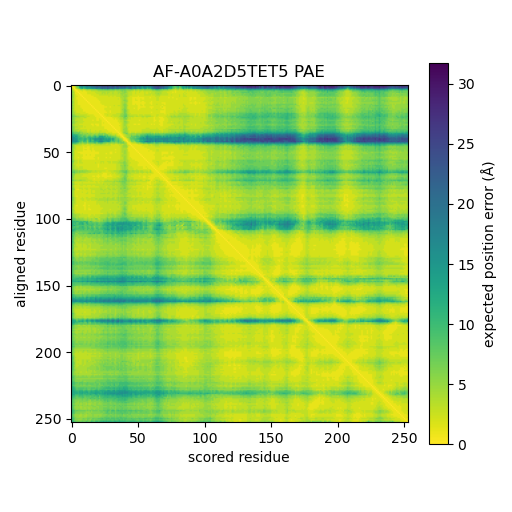M 971 O O . LEU A 1 125 ? 2.907 3.823 -19.159 1.00 98.19 125 LEU A O 1
ATOM 975 N N . ALA A 1 126 ? 1.339 4.009 -17.553 1.00 98.00 126 ALA A N 1
ATOM 976 C CA . ALA A 1 126 ? 0.863 5.317 -17.987 1.00 98.00 126 ALA A CA 1
ATOM 977 C C . ALA A 1 126 ? 1.963 6.378 -17.826 1.00 98.00 126 ALA A C 1
ATOM 979 O O . ALA A 1 126 ? 2.292 7.069 -18.790 1.00 98.00 126 ALA A O 1
ATOM 980 N N . THR A 1 127 ? 2.614 6.430 -16.661 1.00 97.94 127 THR A N 1
ATOM 981 C CA . THR A 1 127 ? 3.703 7.380 -16.391 1.00 97.94 127 THR A CA 1
ATOM 982 C C . THR A 1 127 ? 4.914 7.163 -17.308 1.00 97.94 127 THR A C 1
ATOM 984 O O . THR A 1 127 ? 5.521 8.134 -17.764 1.00 97.94 127 THR A O 1
ATOM 987 N N . LEU A 1 128 ? 5.255 5.913 -17.645 1.00 97.94 128 LEU A N 1
ATOM 988 C CA . LEU A 1 128 ? 6.304 5.602 -18.624 1.00 97.94 128 LEU A CA 1
ATOM 989 C C . LEU A 1 128 ? 5.950 6.142 -20.012 1.00 97.94 128 LEU A C 1
ATOM 991 O O . LEU A 1 128 ? 6.789 6.771 -20.649 1.00 97.94 128 LEU A O 1
ATOM 995 N N . LYS A 1 129 ? 4.709 5.954 -20.474 1.00 97.12 129 LYS A N 1
ATOM 996 C CA . LYS A 1 129 ? 4.250 6.475 -21.775 1.00 97.12 129 LYS A CA 1
ATOM 997 C C . LYS A 1 129 ? 4.229 8.002 -21.832 1.00 97.12 129 LYS A C 1
ATOM 999 O O . LYS A 1 129 ? 4.441 8.569 -22.898 1.00 97.12 129 LYS A O 1
ATOM 1004 N N . GLU A 1 130 ? 3.987 8.669 -20.710 1.00 96.69 130 GLU A N 1
ATOM 1005 C CA . GLU A 1 130 ? 4.071 10.131 -20.623 1.00 96.69 130 GLU A CA 1
ATOM 1006 C C . GLU A 1 130 ? 5.521 10.633 -20.626 1.00 96.69 130 GLU A C 1
ATOM 1008 O O . GLU A 1 130 ? 5.807 11.697 -21.172 1.00 96.69 130 GLU A O 1
ATOM 1013 N N . SER A 1 131 ? 6.437 9.864 -20.034 1.00 94.44 131 SER A N 1
ATOM 1014 C CA . SER A 1 131 ? 7.839 10.261 -19.844 1.00 94.44 131 SER A CA 1
ATOM 1015 C C . SER A 1 131 ? 8.749 9.886 -21.017 1.00 94.44 131 SER A C 1
ATOM 1017 O O . SER A 1 131 ? 9.796 10.501 -21.207 1.00 94.44 131 SER A O 1
ATOM 1019 N N . ILE A 1 132 ? 8.381 8.863 -21.789 1.00 95.00 132 ILE A N 1
ATOM 1020 C CA . ILE A 1 132 ? 9.185 8.312 -22.883 1.00 95.00 132 ILE A CA 1
ATOM 1021 C C . ILE A 1 132 ? 8.634 8.809 -24.227 1.00 95.00 132 ILE A C 1
ATOM 1023 O O . ILE A 1 132 ? 7.415 8.806 -24.419 1.00 95.00 132 ILE A O 1
ATOM 1027 N N . PRO A 1 133 ? 9.498 9.188 -25.192 1.00 94.62 133 PRO A N 1
ATOM 1028 C CA . PRO A 1 133 ? 9.064 9.569 -26.532 1.00 94.62 133 PRO A CA 1
ATOM 1029 C C . PRO A 1 133 ? 8.180 8.508 -27.199 1.00 94.62 133 PRO A C 1
ATOM 1031 O O . PRO A 1 133 ? 8.444 7.306 -27.113 1.00 94.62 133 PRO A O 1
ATOM 1034 N N . SER A 1 134 ? 7.134 8.961 -27.893 1.00 96.00 134 SER A N 1
ATOM 1035 C CA . SER A 1 134 ? 6.104 8.099 -28.493 1.00 96.00 134 SER A CA 1
ATOM 1036 C C . SER A 1 134 ? 6.651 7.029 -29.443 1.00 96.00 134 SER A C 1
ATOM 1038 O O . SER A 1 134 ? 6.130 5.918 -29.508 1.00 96.00 134 SER A O 1
ATOM 1040 N N . GLU A 1 135 ? 7.746 7.328 -30.138 1.00 95.38 135 GLU A N 1
ATOM 1041 C CA . GLU A 1 135 ? 8.449 6.424 -31.045 1.00 95.38 135 GLU A CA 1
ATOM 1042 C C . GLU A 1 135 ? 9.063 5.207 -30.335 1.00 95.38 135 GLU A C 1
ATOM 1044 O O . GLU A 1 135 ? 9.308 4.182 -30.972 1.00 95.38 135 GLU A O 1
ATOM 1049 N N . LEU A 1 136 ? 9.276 5.292 -29.019 1.00 95.56 136 LEU A N 1
ATOM 1050 C CA . LEU A 1 136 ? 9.812 4.210 -28.199 1.00 95.56 136 LEU A CA 1
ATOM 1051 C C . LEU A 1 136 ? 8.729 3.441 -27.429 1.00 95.56 136 LEU A C 1
ATOM 1053 O O . LEU A 1 136 ? 9.042 2.438 -26.788 1.00 95.56 136 LEU A O 1
ATOM 1057 N N . HIS A 1 137 ? 7.453 3.837 -27.512 1.00 96.69 137 HIS A N 1
ATOM 1058 C CA . HIS A 1 137 ? 6.362 3.169 -26.781 1.00 96.69 137 HIS A CA 1
ATOM 1059 C C . HIS A 1 137 ? 6.188 1.700 -27.169 1.00 96.69 137 HIS A C 1
ATOM 1061 O O . HIS A 1 137 ? 5.747 0.902 -26.348 1.00 96.69 137 HIS A O 1
ATOM 1067 N N . ALA A 1 138 ? 6.583 1.323 -28.388 1.00 96.25 138 ALA A N 1
ATOM 1068 C CA . ALA A 1 138 ? 6.569 -0.065 -28.848 1.00 96.25 138 ALA A CA 1
ATOM 1069 C C . ALA A 1 138 ? 7.490 -0.996 -28.033 1.00 96.25 138 ALA A C 1
ATOM 1071 O O . ALA A 1 138 ? 7.326 -2.210 -28.112 1.00 96.25 138 ALA A O 1
ATOM 1072 N N . TYR A 1 139 ? 8.432 -0.442 -27.261 1.00 96.12 139 TYR A N 1
ATOM 1073 C CA . TYR A 1 139 ? 9.350 -1.183 -26.390 1.00 96.12 139 TYR A CA 1
ATOM 1074 C C . TYR A 1 139 ? 8.901 -1.222 -24.921 1.00 96.12 139 TYR A C 1
ATOM 1076 O O . TYR A 1 139 ? 9.629 -1.754 -24.079 1.00 96.12 139 TYR A O 1
ATOM 1084 N N . ILE A 1 140 ? 7.736 -0.646 -24.604 1.00 97.25 140 ILE A N 1
ATOM 1085 C CA . ILE A 1 140 ? 7.118 -0.723 -23.279 1.00 97.25 140 ILE A CA 1
ATOM 1086 C C . ILE A 1 140 ? 6.195 -1.943 -23.266 1.00 97.25 140 ILE A C 1
ATOM 1088 O O . ILE A 1 140 ? 5.165 -1.968 -23.945 1.00 97.25 140 ILE A O 1
ATOM 1092 N N . HIS A 1 141 ? 6.558 -2.958 -22.488 1.00 97.00 141 HIS A N 1
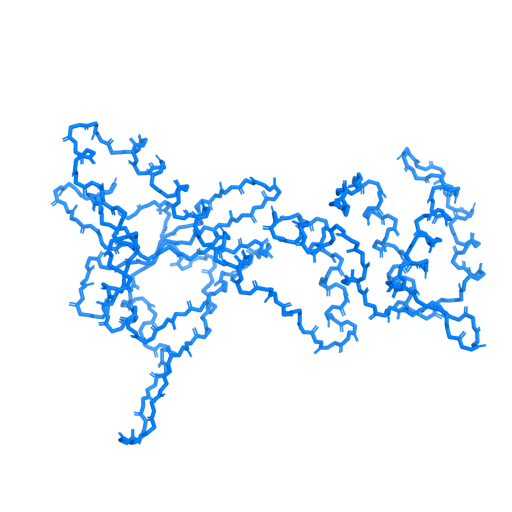ATOM 1093 C CA . HIS A 1 141 ? 5.833 -4.220 -22.398 1.00 97.00 141 HIS A CA 1
ATOM 1094 C C . HIS A 1 141 ? 5.389 -4.485 -20.966 1.00 97.00 141 HIS A C 1
ATOM 1096 O O . HIS A 1 141 ? 6.205 -4.463 -20.048 1.00 97.00 141 HIS A O 1
ATOM 1102 N N . HIS A 1 142 ? 4.103 -4.785 -20.799 1.00 96.56 142 HIS A N 1
ATOM 1103 C CA . HIS A 1 142 ? 3.541 -5.311 -19.558 1.00 96.56 142 HIS A CA 1
ATOM 1104 C C . HIS A 1 142 ? 3.758 -6.826 -19.545 1.00 96.56 142 HIS A C 1
ATOM 1106 O O . HIS A 1 142 ? 2.979 -7.582 -20.122 1.00 96.56 142 HIS A O 1
ATOM 1112 N N . VAL A 1 143 ? 4.901 -7.246 -19.013 1.00 94.88 143 VAL A N 1
ATOM 1113 C CA . VAL A 1 143 ? 5.396 -8.621 -19.096 1.00 94.88 143 VAL A CA 1
ATOM 1114 C C . VAL A 1 143 ? 4.580 -9.565 -18.224 1.00 94.88 143 VAL A C 1
ATOM 1116 O O . VAL A 1 143 ? 4.235 -10.631 -18.731 1.00 94.88 143 VAL A O 1
ATOM 1119 N N . SER A 1 144 ? 4.195 -9.165 -17.007 1.00 89.88 144 SER A N 1
ATOM 1120 C CA . SER A 1 144 ? 3.391 -9.989 -16.081 1.00 89.88 144 SER A CA 1
ATOM 1121 C C . SER A 1 144 ? 2.108 -10.524 -16.735 1.00 89.88 144 SER A C 1
ATOM 1123 O O . SER A 1 144 ? 1.816 -11.710 -16.667 1.00 89.88 144 SER A O 1
ATOM 1125 N N . VAL A 1 145 ? 1.419 -9.718 -17.551 1.00 87.56 145 VAL A N 1
ATOM 1126 C CA . VAL A 1 145 ? 0.215 -10.152 -18.300 1.00 87.56 145 VAL A CA 1
ATOM 1127 C C . VAL A 1 145 ? 0.463 -11.357 -19.224 1.00 87.56 145 VAL A C 1
ATOM 1129 O O . VAL A 1 145 ? -0.463 -12.108 -19.534 1.00 87.56 145 VAL A O 1
ATOM 1132 N N . SER A 1 146 ? 1.697 -11.537 -19.698 1.00 86.44 146 SER A N 1
ATOM 1133 C CA . SER A 1 146 ? 2.076 -12.597 -20.641 1.00 86.44 146 SER A CA 1
ATOM 1134 C C . SER A 1 146 ? 2.968 -13.690 -20.046 1.00 86.44 146 SER A C 1
ATOM 1136 O O . SER A 1 146 ? 2.928 -14.821 -20.533 1.00 86.44 146 SER A O 1
ATOM 1138 N N . ASP A 1 147 ? 3.767 -13.368 -19.027 1.00 89.38 147 ASP A N 1
ATOM 1139 C CA . ASP A 1 147 ? 4.738 -14.257 -18.392 1.00 89.38 147 ASP A CA 1
ATOM 1140 C C . ASP A 1 147 ? 5.013 -13.840 -16.935 1.00 89.38 147 ASP A C 1
ATOM 1142 O O . ASP A 1 147 ? 6.001 -13.170 -16.626 1.00 89.38 147 ASP A O 1
ATOM 1146 N N . ASP A 1 148 ? 4.174 -14.323 -16.018 1.00 81.62 148 ASP A N 1
ATOM 1147 C CA . ASP A 1 148 ? 4.353 -14.161 -14.566 1.00 81.62 148 ASP A CA 1
ATOM 1148 C C . ASP A 1 148 ? 5.633 -14.835 -14.022 1.00 81.62 148 ASP A C 1
ATOM 1150 O O . ASP A 1 148 ? 6.016 -14.638 -12.867 1.00 81.62 148 ASP A O 1
ATOM 1154 N N . THR A 1 149 ? 6.327 -15.657 -14.820 1.00 89.56 149 THR A N 1
ATOM 1155 C CA . THR A 1 149 ? 7.552 -16.345 -14.380 1.00 89.56 149 THR A CA 1
ATOM 1156 C C . THR A 1 149 ? 8.822 -15.530 -14.630 1.00 89.56 149 THR A C 1
ATOM 1158 O O . THR A 1 149 ? 9.884 -15.867 -14.095 1.00 89.56 149 THR A O 1
ATOM 1161 N N . ALA A 1 150 ? 8.721 -14.423 -15.375 1.00 91.62 150 ALA A N 1
ATOM 1162 C CA . ALA A 1 150 ? 9.851 -13.588 -15.777 1.00 91.62 150 ALA A CA 1
ATOM 1163 C C . ALA A 1 150 ? 10.608 -12.952 -14.592 1.00 91.62 150 ALA A C 1
ATOM 1165 O O . ALA A 1 150 ? 11.822 -12.711 -14.694 1.00 91.62 150 ALA A O 1
ATOM 1166 N N . GLY A 1 151 ? 9.908 -12.726 -13.470 1.00 94.12 151 GLY A N 1
ATOM 1167 C CA . GLY A 1 151 ? 10.435 -12.115 -12.244 1.00 94.12 151 GLY A CA 1
ATOM 1168 C C . GLY A 1 151 ? 10.499 -10.584 -12.282 1.00 94.12 151 GLY A C 1
ATOM 1169 O O . GLY A 1 151 ? 11.373 -10.009 -11.631 1.00 94.12 151 GLY A O 1
ATOM 1170 N N . TYR A 1 152 ? 9.672 -9.959 -13.123 1.00 96.94 152 TYR A N 1
ATOM 1171 C CA . TYR A 1 152 ? 9.428 -8.516 -13.213 1.00 96.94 152 TYR A CA 1
ATOM 1172 C C . TYR A 1 152 ? 8.122 -8.255 -13.979 1.00 96.94 152 TYR A C 1
ATOM 1174 O O . TYR A 1 152 ? 7.740 -9.059 -14.832 1.00 96.94 152 TYR A O 1
ATOM 1182 N N . ASP A 1 153 ? 7.495 -7.106 -13.740 1.00 97.69 153 ASP A N 1
ATOM 1183 C CA . ASP A 1 153 ? 6.180 -6.775 -14.299 1.00 97.69 153 ASP A CA 1
ATOM 1184 C C . ASP A 1 153 ? 6.267 -6.043 -15.635 1.00 97.69 153 ASP A C 1
ATOM 1186 O O . ASP A 1 153 ? 5.474 -6.286 -16.543 1.00 97.69 153 ASP A O 1
ATOM 1190 N N . ILE A 1 154 ? 7.226 -5.125 -15.783 1.00 98.31 154 ILE A N 1
ATOM 1191 C CA . ILE A 1 154 ? 7.304 -4.218 -16.933 1.00 98.31 154 ILE A CA 1
ATOM 1192 C C . ILE A 1 154 ? 8.713 -4.219 -17.521 1.00 98.31 154 ILE A C 1
ATOM 1194 O O . ILE A 1 154 ? 9.707 -4.102 -16.812 1.00 98.31 154 ILE A O 1
ATOM 1198 N N . GLN A 1 155 ? 8.815 -4.286 -18.845 1.00 98.00 155 GLN A N 1
ATOM 1199 C CA . GLN A 1 155 ? 10.036 -3.948 -19.572 1.00 98.00 155 GLN A CA 1
ATOM 1200 C C . GLN A 1 155 ? 9.846 -2.600 -20.258 1.00 98.00 155 GLN A C 1
ATOM 1202 O O . GLN A 1 155 ? 8.837 -2.390 -20.923 1.00 98.00 155 GLN A O 1
ATOM 1207 N N . SER A 1 156 ? 10.812 -1.694 -20.130 1.00 98.00 156 SER A N 1
ATOM 1208 C CA . SER A 1 156 ? 10.716 -0.355 -20.723 1.00 98.00 156 SER A CA 1
ATOM 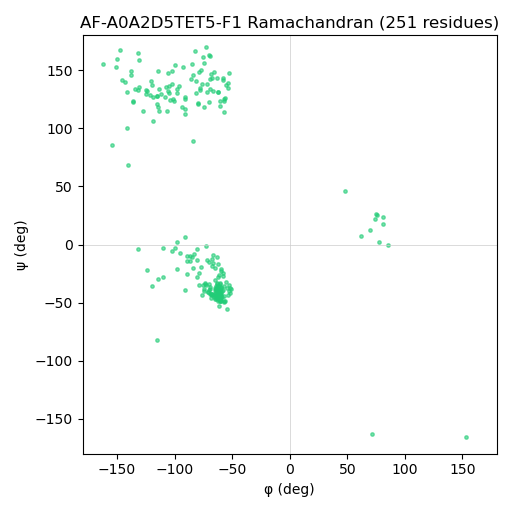1209 C C . SER A 1 156 ? 12.090 0.215 -21.063 1.00 98.00 156 SER A C 1
ATOM 1211 O O . SER A 1 156 ? 13.064 -0.126 -20.388 1.00 98.00 156 SER A O 1
ATOM 1213 N N . PRO A 1 157 ? 12.210 1.112 -22.058 1.00 97.62 157 PRO A N 1
ATOM 1214 C CA . PRO A 1 157 ? 13.330 2.042 -22.114 1.00 97.62 157 PRO A CA 1
ATOM 1215 C C . PRO A 1 157 ? 13.459 2.811 -20.793 1.00 97.62 157 PRO A C 1
ATOM 1217 O O . PRO A 1 157 ? 12.459 3.068 -20.118 1.00 97.62 157 PRO A O 1
ATOM 1220 N N . SER A 1 158 ? 14.686 3.156 -20.419 1.00 95.31 158 SER A N 1
ATOM 1221 C CA . SER A 1 158 ? 14.959 3.988 -19.249 1.00 95.31 158 SER A CA 1
ATOM 1222 C C . SER A 1 158 ? 14.478 5.417 -19.487 1.00 95.31 158 SER A C 1
ATOM 1224 O O . SER A 1 158 ? 14.638 5.960 -20.580 1.00 95.31 158 SER A O 1
ATOM 1226 N N . THR A 1 159 ? 13.934 6.045 -18.447 1.00 92.62 159 THR A N 1
ATOM 1227 C CA . THR A 1 159 ? 13.560 7.467 -18.452 1.00 92.62 159 THR A CA 1
ATOM 1228 C C . THR A 1 159 ? 14.736 8.392 -18.141 1.00 92.62 159 THR A C 1
ATOM 1230 O O . THR A 1 159 ? 14.594 9.608 -18.222 1.00 92.62 159 THR A O 1
ATOM 1233 N N . SER A 1 160 ? 15.889 7.840 -17.746 1.00 88.50 160 SER A N 1
ATOM 1234 C CA . SER A 1 160 ? 17.045 8.608 -17.261 1.00 88.50 160 SER A CA 1
ATOM 1235 C C . SER A 1 160 ? 18.341 8.355 -18.035 1.00 88.50 160 SER A C 1
ATOM 1237 O O . SER A 1 160 ? 19.241 9.195 -18.009 1.00 88.50 160 SER A O 1
ATOM 1239 N N . VAL A 1 161 ? 18.454 7.215 -18.722 1.00 87.81 161 VAL A N 1
ATOM 1240 C CA . VAL A 1 161 ? 19.655 6.817 -19.462 1.00 87.81 161 VAL A CA 1
ATOM 1241 C C . VAL A 1 161 ? 19.286 6.454 -20.895 1.00 87.81 161 VAL A C 1
ATOM 1243 O O . VAL A 1 161 ? 18.617 5.451 -21.143 1.00 87.81 161 VAL A O 1
ATOM 1246 N N . ASP A 1 162 ? 19.788 7.238 -21.847 1.00 83.44 162 ASP A N 1
ATOM 1247 C CA . ASP A 1 162 ? 19.543 7.014 -23.270 1.00 83.44 162 ASP A CA 1
ATOM 1248 C C . ASP A 1 162 ? 19.916 5.590 -23.700 1.00 83.44 162 ASP A C 1
ATOM 1250 O O . ASP A 1 162 ? 20.992 5.074 -23.390 1.00 83.44 162 ASP A O 1
ATOM 1254 N N . SER A 1 163 ? 19.027 4.967 -24.477 1.00 81.12 163 SER A N 1
ATOM 1255 C CA . SER A 1 163 ? 19.197 3.619 -25.045 1.00 81.12 163 SER A CA 1
ATOM 1256 C C . SER A 1 163 ? 19.334 2.474 -24.027 1.00 81.12 163 SER A C 1
ATOM 1258 O O . SER A 1 163 ? 19.595 1.337 -24.426 1.00 81.12 163 SER A O 1
ATOM 1260 N N . ALA A 1 164 ? 19.147 2.727 -22.728 1.00 92.25 164 ALA A N 1
ATOM 1261 C CA . ALA A 1 164 ? 19.101 1.671 -21.724 1.00 92.25 164 ALA A CA 1
ATOM 1262 C C . ALA A 1 164 ? 17.695 1.066 -21.631 1.00 92.25 164 ALA A C 1
ATOM 1264 O O . ALA A 1 164 ? 16.694 1.762 -21.763 1.00 92.25 164 ALA A O 1
ATOM 1265 N N . MET A 1 165 ? 17.627 -0.236 -21.350 1.00 96.56 165 MET A N 1
ATOM 1266 C CA . MET A 1 165 ? 16.383 -0.934 -21.015 1.00 96.56 165 MET A CA 1
ATOM 1267 C C . MET A 1 165 ? 16.339 -1.230 -19.518 1.00 96.56 165 MET A C 1
ATOM 1269 O O . MET A 1 165 ? 17.377 -1.508 -18.911 1.00 96.56 165 MET A O 1
ATOM 1273 N N . ARG A 1 166 ? 15.136 -1.228 -18.951 1.00 97.44 166 ARG A N 1
ATOM 1274 C CA . ARG A 1 166 ? 14.830 -1.545 -17.557 1.00 97.44 166 ARG A CA 1
ATOM 1275 C C . ARG A 1 166 ? 13.871 -2.720 -17.477 1.00 97.44 166 ARG A C 1
ATOM 1277 O O . ARG A 1 166 ? 12.950 -2.826 -18.285 1.00 97.44 166 ARG A O 1
ATOM 1284 N N . MET A 1 167 ? 14.123 -3.573 -16.490 1.00 97.88 167 MET A N 1
ATOM 1285 C CA . MET A 1 167 ? 13.201 -4.614 -16.042 1.00 97.88 167 MET A CA 1
ATOM 1286 C C . MET A 1 167 ? 12.649 -4.133 -14.702 1.00 97.88 167 MET A C 1
ATOM 1288 O O . MET A 1 167 ? 13.408 -3.906 -13.764 1.00 97.88 167 MET A O 1
ATOM 1292 N N . ILE A 1 168 ? 11.360 -3.857 -14.642 1.00 98.50 168 ILE A N 1
ATOM 1293 C CA . ILE A 1 168 ? 10.732 -3.125 -13.549 1.00 98.50 168 ILE A CA 1
ATOM 1294 C C . ILE A 1 168 ? 9.787 -4.075 -12.832 1.00 98.50 168 ILE A C 1
ATOM 1296 O O . ILE A 1 168 ? 8.831 -4.562 -13.425 1.00 98.50 168 ILE A O 1
ATOM 1300 N N . GLU A 1 169 ? 10.065 -4.306 -11.558 1.00 98.50 169 GLU A N 1
ATOM 1301 C CA . GLU A 1 169 ? 9.132 -4.885 -10.597 1.00 98.50 169 GLU A CA 1
ATOM 1302 C C . GLU A 1 169 ? 8.369 -3.744 -9.916 1.00 98.50 169 GLU A C 1
ATOM 1304 O O . GLU A 1 169 ? 8.982 -2.823 -9.373 1.00 98.50 169 GLU A O 1
ATOM 1309 N N . VAL A 1 170 ? 7.043 -3.777 -9.919 1.00 98.38 170 VAL A N 1
ATOM 1310 C CA . VAL A 1 170 ? 6.196 -2.757 -9.305 1.00 98.38 170 VAL A CA 1
ATOM 1311 C C . VAL A 1 170 ? 5.709 -3.262 -7.956 1.00 98.38 170 VAL A C 1
ATOM 1313 O O . VAL A 1 170 ? 5.065 -4.299 -7.836 1.00 98.38 170 VAL A O 1
ATOM 1316 N N . LYS A 1 171 ? 5.990 -2.503 -6.897 1.00 97.75 171 LYS A N 1
ATOM 1317 C CA . LYS A 1 171 ? 5.452 -2.780 -5.564 1.00 97.75 171 LYS A CA 1
ATOM 1318 C C . LYS A 1 171 ? 4.531 -1.647 -5.157 1.00 97.75 171 LYS A C 1
ATOM 1320 O O . LYS A 1 171 ? 4.964 -0.501 -5.048 1.00 97.75 171 LYS A O 1
ATOM 1325 N N . THR A 1 172 ? 3.275 -1.990 -4.892 1.00 96.94 172 THR A N 1
ATOM 1326 C CA . THR A 1 172 ? 2.224 -1.028 -4.553 1.00 96.94 172 THR A CA 1
ATOM 1327 C C . THR A 1 172 ? 1.772 -1.216 -3.114 1.00 96.94 172 THR A C 1
ATOM 1329 O O . THR A 1 172 ? 1.508 -2.337 -2.680 1.00 96.94 172 THR A O 1
ATOM 1332 N N . SER A 1 173 ? 1.656 -0.119 -2.369 1.00 94.38 173 SER A N 1
ATOM 1333 C CA . SER A 1 173 ? 1.074 -0.113 -1.025 1.00 94.38 173 SER A CA 1
ATOM 1334 C C . SER A 1 173 ? -0.058 0.898 -0.961 1.00 94.38 173 SER A C 1
ATOM 1336 O O . SER A 1 173 ? 0.120 2.043 -1.366 1.00 94.38 173 SER A O 1
ATOM 1338 N N . SER A 1 174 ? -1.202 0.500 -0.401 1.00 93.81 174 SER A N 1
ATOM 1339 C CA . SER A 1 174 ? -2.264 1.434 -0.016 1.00 93.81 174 SER A CA 1
ATOM 1340 C C . SER A 1 174 ? -2.092 1.959 1.411 1.00 93.81 174 SER A C 1
ATOM 1342 O O . SER A 1 174 ? -2.723 2.942 1.783 1.00 93.81 174 SER A O 1
ATOM 1344 N N . ARG A 1 175 ? -1.225 1.334 2.223 1.00 91.25 175 ARG A N 1
ATOM 1345 C CA . ARG A 1 175 ? -0.918 1.787 3.585 1.00 91.25 175 ARG A CA 1
ATOM 1346 C C . ARG A 1 175 ? -0.026 3.023 3.511 1.00 91.25 175 ARG A C 1
ATOM 1348 O O . ARG A 1 175 ? 1.091 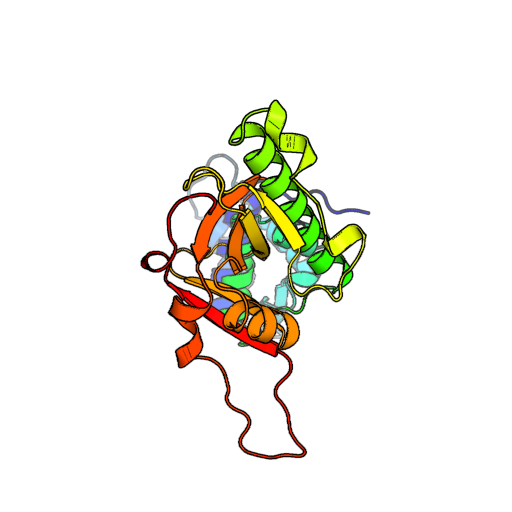2.885 3.003 1.00 91.25 175 ARG A O 1
ATOM 1355 N N . PRO A 1 176 ? -0.459 4.190 4.019 1.00 86.12 176 PRO A N 1
ATOM 1356 C CA . PRO A 1 176 ? 0.390 5.364 4.094 1.00 86.12 176 PRO A CA 1
ATOM 1357 C C . PRO A 1 176 ? 1.572 5.063 5.010 1.00 86.12 176 PRO A C 1
ATOM 1359 O O . PRO A 1 176 ? 1.395 4.563 6.124 1.00 86.12 176 PRO A O 1
ATOM 1362 N N . SER A 1 177 ? 2.778 5.375 4.556 1.00 79.25 177 SER A N 1
ATOM 1363 C CA . SER A 1 177 ? 3.960 5.319 5.403 1.00 79.25 177 SER A CA 1
ATOM 1364 C C . SER A 1 177 ? 4.821 6.546 5.170 1.00 79.25 177 SER A C 1
ATOM 1366 O O . SER A 1 177 ? 5.220 6.826 4.043 1.00 79.25 177 SER A O 1
ATOM 1368 N N . ALA A 1 178 ? 5.083 7.288 6.246 1.00 72.50 178 ALA A N 1
ATOM 1369 C CA . ALA A 1 178 ? 5.863 8.519 6.187 1.00 72.50 178 ALA A CA 1
ATOM 1370 C C . ALA A 1 178 ? 7.369 8.249 6.018 1.00 72.50 178 ALA A C 1
ATOM 1372 O O . ALA A 1 178 ? 8.046 8.997 5.320 1.00 72.50 178 ALA A O 1
ATOM 1373 N N . ASP A 1 179 ? 7.877 7.166 6.621 1.00 85.81 179 ASP A N 1
ATOM 1374 C CA . ASP A 1 179 ? 9.325 6.958 6.770 1.00 85.81 179 ASP A CA 1
ATOM 1375 C C . ASP A 1 179 ? 9.867 5.757 5.982 1.00 85.81 179 ASP A C 1
ATOM 1377 O O . ASP A 1 179 ? 11.043 5.737 5.608 1.00 85.81 179 ASP A O 1
ATOM 1381 N N . LYS A 1 180 ? 9.043 4.721 5.764 1.00 93.06 180 LYS A N 1
ATOM 1382 C CA . LYS A 1 180 ? 9.490 3.437 5.196 1.00 93.06 180 LYS A CA 1
ATOM 1383 C C . LYS A 1 180 ? 8.483 2.837 4.234 1.00 93.06 180 LYS A C 1
ATOM 1385 O O . LYS A 1 180 ? 7.335 2.633 4.602 1.00 93.06 180 LYS A O 1
ATOM 1390 N N . PHE A 1 181 ? 8.922 2.425 3.059 1.00 94.88 181 PHE A N 1
ATOM 1391 C CA . PHE A 1 181 ? 8.088 1.638 2.165 1.00 94.88 181 PHE A CA 1
ATOM 1392 C C . PHE A 1 181 ? 8.296 0.146 2.438 1.00 94.88 181 PHE A C 1
ATOM 1394 O O . PHE A 1 181 ? 9.408 -0.372 2.295 1.00 94.88 181 PHE A O 1
ATOM 1401 N N . SER A 1 182 ? 7.229 -0.521 2.874 1.00 94.06 182 SER A N 1
ATOM 1402 C CA . SER A 1 182 ? 7.209 -1.953 3.168 1.00 94.06 182 SER A CA 1
ATOM 1403 C C . SER A 1 182 ? 6.635 -2.729 1.990 1.00 94.06 182 SER A C 1
ATOM 1405 O O . SER A 1 182 ? 5.532 -2.433 1.538 1.00 94.06 182 SER A O 1
ATOM 1407 N N . PHE A 1 183 ? 7.325 -3.775 1.553 1.00 94.94 183 PHE A N 1
ATOM 1408 C CA . PHE A 1 183 ? 6.829 -4.682 0.520 1.00 94.94 183 PHE A CA 1
ATOM 1409 C C . PHE A 1 183 ? 7.325 -6.107 0.750 1.00 94.94 183 PHE A C 1
ATOM 1411 O O . PHE A 1 183 ? 8.209 -6.363 1.570 1.00 94.94 183 PHE A O 1
ATOM 1418 N N . PHE A 1 184 ? 6.733 -7.047 0.022 1.00 95.19 184 PHE A N 1
ATOM 1419 C CA . PHE A 1 184 ? 7.201 -8.423 -0.038 1.00 95.19 184 PHE A CA 1
ATOM 1420 C C . PHE A 1 184 ? 7.894 -8.660 -1.373 1.00 95.19 184 PHE A C 1
ATOM 142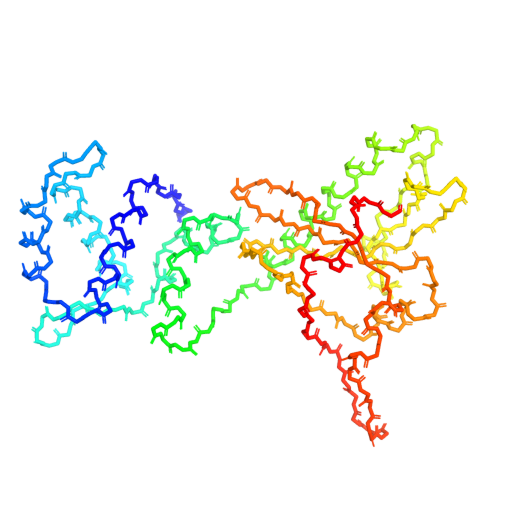2 O O . PHE A 1 184 ? 7.397 -8.226 -2.410 1.00 95.19 184 PHE A O 1
ATOM 1429 N N . LEU A 1 185 ? 9.035 -9.340 -1.329 1.00 97.00 185 LEU A N 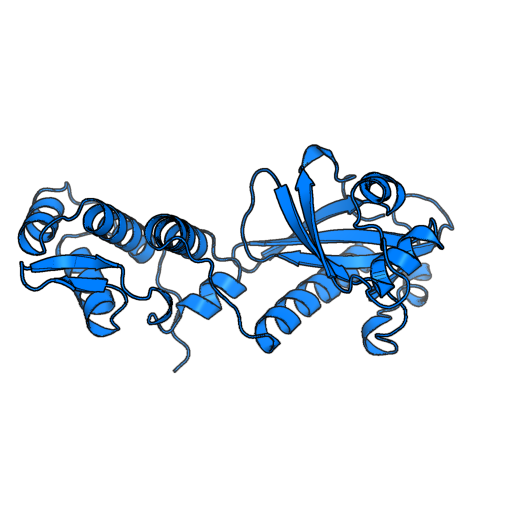1
ATOM 1430 C CA . LEU A 1 185 ? 9.801 -9.730 -2.506 1.00 97.00 185 LEU A CA 1
ATOM 1431 C C . LEU A 1 185 ? 9.895 -11.251 -2.552 1.00 97.00 185 LEU A C 1
ATOM 1433 O O . LEU A 1 185 ? 10.290 -11.881 -1.559 1.00 97.00 185 LEU A O 1
ATOM 1437 N N . SER A 1 186 ? 9.514 -11.844 -3.680 1.00 96.88 186 SER A N 1
ATOM 1438 C CA . SER A 1 186 ? 9.671 -13.279 -3.881 1.00 96.88 186 SER A CA 1
ATOM 1439 C C . SER A 1 186 ? 11.126 -13.638 -4.168 1.00 96.88 186 SER A C 1
ATOM 1441 O O . SER A 1 186 ? 11.964 -12.812 -4.543 1.00 96.88 186 SER A O 1
ATOM 1443 N N . ARG A 1 187 ? 11.444 -14.918 -3.993 1.00 95.75 187 ARG A N 1
ATOM 1444 C CA . ARG A 1 187 ? 12.761 -15.444 -4.332 1.00 95.75 187 ARG A CA 1
ATOM 1445 C C . ARG A 1 187 ? 13.090 -15.280 -5.810 1.00 95.75 187 ARG A C 1
ATOM 1447 O O . ARG A 1 187 ? 14.213 -14.907 -6.130 1.00 95.75 187 ARG A O 1
ATOM 1454 N N . ASN A 1 188 ? 12.125 -15.548 -6.688 1.00 95.88 188 ASN A N 1
ATOM 1455 C CA . ASN A 1 188 ? 12.319 -15.446 -8.132 1.00 95.88 188 ASN A CA 1
ATOM 1456 C C . ASN A 1 188 ? 12.648 -14.005 -8.548 1.00 95.88 188 ASN A C 1
ATOM 1458 O O . ASN A 1 188 ? 13.636 -13.784 -9.245 1.00 95.88 188 ASN A O 1
ATOM 1462 N N . GLU A 1 189 ? 11.880 -13.033 -8.046 1.00 97.12 189 GLU A N 1
ATOM 1463 C CA . GLU A 1 189 ? 12.119 -11.598 -8.263 1.00 97.12 189 GLU A CA 1
ATOM 1464 C C . GLU A 1 189 ? 13.525 -11.196 -7.813 1.00 97.12 189 GLU A C 1
ATOM 1466 O O . GLU A 1 189 ? 14.284 -10.584 -8.563 1.00 97.12 189 GLU A O 1
ATOM 1471 N N . PHE A 1 190 ? 13.919 -11.599 -6.602 1.00 97.56 190 PHE A N 1
ATOM 1472 C CA . PHE A 1 190 ? 15.244 -11.275 -6.089 1.00 97.56 190 PHE A CA 1
ATOM 1473 C C . PHE A 1 190 ? 16.369 -11.924 -6.903 1.00 97.56 190 PHE A C 1
ATOM 1475 O O . PHE A 1 190 ? 17.332 -11.255 -7.271 1.00 97.56 190 PHE A O 1
ATOM 1482 N N . GLU A 1 191 ? 16.265 -13.219 -7.211 1.00 96.38 191 GLU A N 1
ATOM 1483 C CA . GLU A 1 191 ? 17.276 -13.916 -8.011 1.00 96.38 191 GLU A CA 1
ATOM 1484 C C . GLU A 1 191 ? 17.399 -13.318 -9.418 1.00 96.38 191 GLU A C 1
ATOM 1486 O O . GLU A 1 191 ? 18.513 -13.229 -9.946 1.00 96.38 191 GLU A O 1
ATOM 1491 N N . ARG A 1 192 ? 16.287 -12.863 -10.011 1.00 97.00 192 ARG A N 1
ATOM 1492 C CA . ARG A 1 192 ? 16.297 -12.104 -11.264 1.00 97.00 192 ARG A CA 1
ATOM 1493 C C . ARG A 1 192 ? 17.023 -10.772 -11.091 1.00 97.00 192 ARG A C 1
ATOM 1495 O O . ARG A 1 192 ? 17.908 -10.468 -11.891 1.00 97.00 192 ARG A O 1
ATOM 1502 N N . GLY A 1 193 ? 16.707 -10.043 -10.023 1.00 96.81 193 GLY A N 1
ATOM 1503 C CA . GLY A 1 193 ? 17.305 -8.755 -9.688 1.00 96.81 193 GLY A CA 1
ATOM 1504 C C . GLY A 1 193 ? 18.819 -8.781 -9.521 1.00 96.81 193 GLY A C 1
ATOM 1505 O O . GLY A 1 193 ? 19.516 -7.879 -9.976 1.00 96.81 193 GLY A O 1
ATOM 1506 N N . ILE A 1 194 ? 19.347 -9.841 -8.914 1.00 96.81 194 ILE A N 1
ATOM 1507 C CA . ILE A 1 194 ? 20.791 -10.005 -8.701 1.00 96.81 194 ILE A CA 1
ATOM 1508 C C . ILE A 1 194 ? 21.526 -10.358 -9.996 1.00 96.81 194 ILE A C 1
ATOM 1510 O O . ILE A 1 194 ? 22.676 -9.966 -10.188 1.00 96.81 194 ILE A O 1
ATOM 1514 N N . ARG A 1 195 ? 20.883 -11.108 -10.896 1.00 96.94 195 ARG A N 1
ATOM 1515 C CA . ARG A 1 195 ? 21.497 -11.537 -12.163 1.00 96.94 195 ARG A CA 1
ATOM 1516 C C . ARG A 1 195 ? 21.457 -10.457 -13.241 1.00 96.94 195 ARG A C 1
ATOM 1518 O O . ARG A 1 195 ? 22.315 -10.471 -14.121 1.00 96.94 195 ARG A O 1
ATOM 1525 N N . ASP A 1 196 ? 20.474 -9.559 -13.200 1.00 97.12 196 ASP A N 1
ATOM 1526 C CA . ASP A 1 196 ? 20.278 -8.525 -14.214 1.00 97.12 196 ASP A CA 1
ATOM 1527 C C . ASP A 1 196 ? 20.396 -7.115 -13.605 1.00 97.12 196 ASP A C 1
ATOM 1529 O O . ASP A 1 196 ? 19.462 -6.655 -12.953 1.00 97.12 196 ASP A O 1
ATOM 1533 N N . PRO A 1 197 ? 21.488 -6.367 -13.854 1.00 95.25 197 PRO A N 1
ATOM 1534 C CA . PRO A 1 197 ? 21.664 -5.017 -13.308 1.00 95.25 197 PRO A CA 1
ATOM 1535 C C . PRO A 1 197 ? 20.663 -3.991 -13.867 1.00 95.25 197 PRO A C 1
ATOM 1537 O O . PRO A 1 197 ? 20.605 -2.859 -13.386 1.00 95.25 197 PRO A O 1
ATOM 1540 N N . ARG A 1 198 ? 19.883 -4.353 -14.894 1.00 96.69 198 ARG A N 1
ATOM 1541 C CA . ARG A 1 198 ? 18.779 -3.533 -15.414 1.00 96.69 198 ARG A CA 1
ATOM 1542 C C . ARG A 1 198 ? 17.509 -3.669 -14.581 1.00 96.69 198 ARG A C 1
ATOM 1544 O O . ARG A 1 198 ? 16.583 -2.887 -14.793 1.00 96.69 198 ARG A O 1
ATOM 1551 N N . TRP A 1 199 ? 17.455 -4.667 -13.700 1.00 98.19 199 TRP A N 1
ATOM 1552 C CA . TRP A 1 199 ? 16.308 -4.939 -12.855 1.00 98.19 199 TRP A CA 1
ATOM 1553 C C . TRP A 1 199 ? 16.253 -3.982 -11.669 1.00 98.19 199 TRP A C 1
ATOM 1555 O O . TRP A 1 199 ? 17.253 -3.735 -10.989 1.00 98.19 199 TRP A O 1
ATOM 1565 N N . CYS A 1 200 ? 15.068 -3.452 -11.413 1.00 98.12 200 CYS A N 1
ATOM 1566 C CA . CYS A 1 200 ? 14.813 -2.536 -10.316 1.00 98.12 200 CYS A CA 1
ATOM 1567 C C . CYS A 1 200 ? 13.377 -2.678 -9.827 1.00 98.12 200 CYS A C 1
ATOM 1569 O O . CYS A 1 200 ? 12.502 -3.152 -10.549 1.00 98.12 200 CYS A O 1
ATOM 1571 N N . ILE A 1 201 ? 13.153 -2.227 -8.600 1.00 98.62 201 ILE A N 1
ATOM 1572 C CA . ILE A 1 201 ? 11.827 -2.091 -8.015 1.00 98.62 201 ILE A CA 1
ATOM 1573 C C . ILE A 1 201 ? 11.398 -0.640 -8.159 1.00 98.62 201 ILE A C 1
ATOM 1575 O O . ILE A 1 201 ? 12.169 0.251 -7.805 1.00 98.62 201 ILE A O 1
ATOM 1579 N N . VAL A 1 202 ? 10.168 -0.408 -8.600 1.00 98.56 202 VAL A N 1
ATOM 1580 C CA . VAL A 1 202 ? 9.471 0.875 -8.498 1.00 98.56 202 VAL A CA 1
ATOM 1581 C C . VAL A 1 202 ? 8.449 0.781 -7.370 1.00 98.56 202 VAL A C 1
ATOM 1583 O O . VAL A 1 202 ? 7.595 -0.105 -7.365 1.00 98.56 202 VAL A O 1
ATOM 1586 N N . ALA A 1 203 ? 8.537 1.699 -6.407 1.00 97.81 203 ALA A N 1
ATOM 1587 C CA . ALA A 1 203 ? 7.569 1.814 -5.324 1.00 97.81 203 ALA A CA 1
ATOM 1588 C C . ALA A 1 203 ? 6.448 2.786 -5.695 1.00 97.81 203 ALA A C 1
ATOM 1590 O O . ALA A 1 203 ? 6.696 3.958 -6.001 1.00 97.81 203 ALA A O 1
ATOM 1591 N N . VAL A 1 204 ? 5.213 2.300 -5.602 1.00 97.50 204 VAL A N 1
ATOM 1592 C CA . VAL A 1 204 ? 3.990 3.070 -5.820 1.00 97.50 204 VAL A CA 1
ATOM 1593 C C . VAL A 1 204 ? 3.207 3.142 -4.515 1.00 97.50 204 VAL A C 1
ATOM 1595 O O . VAL A 1 204 ? 2.917 2.129 -3.876 1.00 97.50 204 VAL A O 1
ATOM 1598 N N . GLN A 1 205 ? 2.842 4.353 -4.118 1.00 95.75 205 GLN A N 1
ATOM 1599 C CA . GLN A 1 205 ? 1.921 4.584 -3.016 1.00 95.75 205 GLN A CA 1
ATOM 1600 C C . GLN A 1 205 ? 0.544 4.905 -3.590 1.00 95.75 205 GLN A C 1
ATOM 1602 O O . GLN A 1 205 ? 0.402 5.840 -4.371 1.00 95.75 205 GLN A O 1
ATOM 1607 N N . LEU A 1 206 ? -0.469 4.150 -3.178 1.00 95.38 206 LEU A N 1
ATOM 1608 C CA . LEU A 1 206 ? -1.871 4.486 -3.384 1.00 95.38 206 LEU A CA 1
ATOM 1609 C C . LEU A 1 206 ? -2.361 5.225 -2.135 1.00 95.38 206 LEU A C 1
ATOM 1611 O O . LEU A 1 206 ? -2.301 4.686 -1.029 1.00 95.38 206 LEU A O 1
ATOM 1615 N N . LEU A 1 207 ? -2.783 6.475 -2.303 1.00 93.75 207 LEU A N 1
ATOM 1616 C CA . LEU A 1 207 ? -3.271 7.337 -1.231 1.00 93.75 207 LEU A CA 1
ATOM 1617 C C . LEU A 1 207 ? -4.533 8.055 -1.701 1.00 93.75 207 LEU A C 1
ATOM 1619 O O . LEU A 1 207 ? -4.512 8.740 -2.721 1.00 93.75 207 LEU A O 1
ATOM 1623 N N . ASP A 1 208 ? -5.620 7.895 -0.951 1.00 91.75 208 ASP A N 1
ATOM 1624 C CA . ASP A 1 208 ? -6.916 8.524 -1.222 1.00 91.75 208 ASP A CA 1
ATOM 1625 C C . ASP A 1 208 ? -7.355 8.373 -2.701 1.00 91.75 208 ASP A C 1
ATOM 1627 O O . ASP A 1 208 ? -7.761 9.326 -3.365 1.00 91.75 208 ASP A O 1
ATOM 1631 N N . GLY A 1 209 ? -7.219 7.156 -3.242 1.00 90.94 209 GLY A N 1
ATOM 1632 C CA . GLY A 1 209 ? -7.576 6.796 -4.619 1.00 90.94 209 GLY A CA 1
ATOM 1633 C C . GLY A 1 209 ? -6.575 7.236 -5.691 1.00 90.94 209 GLY A C 1
ATOM 1634 O O . GLY A 1 209 ? -6.818 7.007 -6.873 1.00 90.94 209 GLY A O 1
ATOM 1635 N N . THR A 1 210 ? -5.458 7.855 -5.306 1.00 94.31 210 THR A N 1
ATOM 1636 C CA . THR A 1 210 ? -4.446 8.376 -6.232 1.00 94.31 210 THR A CA 1
ATOM 1637 C C . THR A 1 210 ? -3.123 7.635 -6.068 1.00 94.31 210 THR A C 1
ATOM 1639 O O . THR A 1 210 ? -2.588 7.544 -4.964 1.00 94.31 210 THR A O 1
ATOM 1642 N N . CYS A 1 211 ? -2.572 7.128 -7.170 1.00 96.25 211 CYS A N 1
ATOM 1643 C CA . CYS A 1 211 ? -1.225 6.563 -7.192 1.00 96.25 211 CYS A CA 1
ATOM 1644 C C . CYS A 1 211 ? -0.165 7.662 -7.315 1.00 96.25 211 CYS A C 1
ATOM 1646 O O . CYS A 1 211 ? -0.324 8.611 -8.083 1.00 96.25 211 CYS A O 1
ATOM 1648 N N . CYS A 1 212 ? 0.947 7.502 -6.604 1.00 95.12 212 CYS A N 1
ATOM 1649 C CA . CYS A 1 212 ? 2.151 8.295 -6.797 1.00 95.12 212 CYS A CA 1
ATOM 1650 C C . CYS A 1 212 ? 3.411 7.425 -6.729 1.00 95.12 212 CYS A C 1
ATOM 1652 O O . CYS A 1 212 ? 3.493 6.452 -5.977 1.00 95.12 212 CYS A O 1
ATOM 1654 N N . THR A 1 213 ? 4.415 7.787 -7.527 1.00 96.06 213 THR A N 1
ATOM 1655 C CA . THR A 1 213 ? 5.724 7.126 -7.518 1.00 96.06 213 THR A CA 1
ATOM 1656 C C . THR A 1 213 ? 6.542 7.655 -6.346 1.00 96.06 213 THR A C 1
ATOM 1658 O O . THR A 1 213 ? 6.836 8.849 -6.298 1.00 96.06 213 THR A O 1
ATOM 1661 N N . LEU A 1 214 ? 6.955 6.779 -5.430 1.00 95.06 214 LEU A N 1
ATOM 1662 C CA . LEU A 1 214 ? 7.897 7.147 -4.366 1.00 95.06 214 LEU A CA 1
ATOM 1663 C C . LEU A 1 214 ? 9.338 7.181 -4.882 1.00 95.06 214 LEU A C 1
ATOM 1665 O O . LEU A 1 214 ? 10.132 8.023 -4.471 1.00 95.06 214 LEU A O 1
ATOM 1669 N N . GLY A 1 215 ? 9.660 6.278 -5.805 1.00 96.44 215 GLY A N 1
ATOM 1670 C CA . GLY A 1 215 ? 10.963 6.185 -6.444 1.00 96.44 215 GLY A CA 1
ATOM 1671 C C . GLY A 1 215 ? 11.268 4.767 -6.906 1.00 96.44 215 GLY A C 1
ATOM 1672 O O . GLY A 1 215 ? 10.385 3.906 -6.935 1.00 96.44 215 GLY A O 1
ATOM 1673 N N . HIS A 1 216 ? 12.533 4.522 -7.232 1.00 98.06 216 HIS A N 1
ATOM 1674 C CA . HIS A 1 216 ? 13.030 3.206 -7.614 1.00 98.06 216 HIS A CA 1
ATOM 1675 C C . HIS A 1 216 ? 14.303 2.809 -6.859 1.00 98.06 216 HIS A C 1
ATOM 1677 O O . HIS A 1 216 ? 15.023 3.649 -6.318 1.00 98.06 216 HIS A O 1
ATOM 1683 N N . ILE A 1 217 ? 14.578 1.508 -6.805 1.00 97.88 217 ILE A N 1
ATOM 1684 C CA . ILE A 1 217 ? 15.773 0.949 -6.167 1.00 97.88 217 ILE A CA 1
ATOM 1685 C C . ILE A 1 217 ? 16.253 -0.295 -6.923 1.00 97.88 217 ILE A C 1
ATOM 1687 O O . ILE A 1 217 ? 15.458 -1.109 -7.389 1.00 97.88 217 ILE A O 1
ATOM 1691 N N . PHE A 1 218 ? 17.565 -0.459 -7.045 1.00 97.69 218 PHE A N 1
ATOM 1692 C CA . PHE A 1 218 ? 18.199 -1.618 -7.672 1.00 97.69 218 PHE A CA 1
ATOM 1693 C C . PHE A 1 218 ? 18.536 -2.701 -6.641 1.00 97.69 218 PHE A C 1
ATOM 1695 O O . PHE A 1 218 ? 18.828 -2.401 -5.481 1.00 97.69 218 PHE A O 1
ATOM 1702 N N . ALA A 1 219 ? 18.582 -3.966 -7.075 1.00 97.00 219 ALA A N 1
ATOM 1703 C CA . ALA A 1 219 ? 18.855 -5.109 -6.195 1.00 97.00 219 ALA A CA 1
ATOM 1704 C C . ALA A 1 219 ? 20.151 -4.954 -5.376 1.00 97.00 219 ALA A C 1
ATOM 1706 O O . ALA A 1 219 ? 20.150 -5.171 -4.164 1.00 97.00 219 ALA A O 1
ATOM 1707 N N . HIS A 1 220 ? 21.233 -4.482 -6.005 1.00 96.31 220 HIS A N 1
ATOM 1708 C CA . HIS A 1 220 ? 22.536 -4.296 -5.354 1.00 96.31 220 HIS A CA 1
ATOM 1709 C C . HIS A 1 220 ? 22.502 -3.319 -4.161 1.00 96.31 220 HIS A C 1
ATOM 1711 O O . HIS A 1 220 ? 23.379 -3.361 -3.300 1.00 96.31 220 HIS A O 1
ATOM 1717 N N . GLN A 1 221 ? 21.495 -2.441 -4.076 1.00 97.00 221 GLN A N 1
ATOM 1718 C CA . GLN A 1 221 ? 21.361 -1.485 -2.971 1.00 97.00 221 GLN A CA 1
ATOM 1719 C C . GLN A 1 221 ? 20.821 -2.136 -1.687 1.00 97.00 221 GLN A C 1
ATOM 1721 O O . GLN A 1 221 ? 21.004 -1.582 -0.602 1.00 97.00 221 GLN A O 1
ATOM 1726 N N . PHE A 1 222 ? 20.175 -3.305 -1.777 1.00 96.06 222 PHE A N 1
ATOM 1727 C CA . PHE A 1 222 ? 19.589 -3.994 -0.620 1.00 96.06 222 PHE A CA 1
ATOM 1728 C C . PHE A 1 222 ? 19.939 -5.487 -0.516 1.00 96.06 222 PHE A C 1
ATOM 1730 O O . PHE A 1 222 ? 19.607 -6.111 0.491 1.00 96.06 222 PHE A O 1
ATOM 1737 N N . GLU A 1 223 ? 20.654 -6.061 -1.488 1.00 96.00 223 GLU A N 1
ATOM 1738 C CA . GLU A 1 223 ? 21.001 -7.490 -1.547 1.00 96.00 223 GLU A CA 1
ATOM 1739 C C . GLU A 1 223 ? 21.664 -8.033 -0.276 1.00 96.00 223 GLU A C 1
ATOM 1741 O O . GLU A 1 223 ? 21.406 -9.162 0.139 1.00 96.00 223 GLU A O 1
ATOM 1746 N N . SER A 1 224 ? 22.477 -7.211 0.394 1.00 95.50 224 SER A N 1
ATOM 1747 C CA . SER A 1 224 ? 23.207 -7.595 1.606 1.00 95.50 224 SER A CA 1
ATOM 1748 C C . SER A 1 224 ? 22.294 -7.866 2.806 1.00 95.50 224 SER A C 1
ATOM 1750 O O . SER A 1 224 ? 22.729 -8.490 3.774 1.00 95.50 224 SER A O 1
ATOM 1752 N N . ARG A 1 225 ? 21.035 -7.418 2.739 1.00 94.69 225 ARG A N 1
ATOM 1753 C CA . ARG A 1 225 ? 20.016 -7.575 3.785 1.00 94.69 225 ARG A CA 1
ATOM 1754 C C . ARG A 1 225 ? 19.113 -8.789 3.561 1.00 94.69 225 ARG A C 1
ATOM 1756 O O . ARG A 1 225 ? 18.301 -9.097 4.430 1.00 94.69 225 ARG A O 1
ATOM 1763 N N . MET A 1 226 ? 19.224 -9.461 2.415 1.00 96.38 226 MET A N 1
ATOM 1764 C CA . MET A 1 226 ? 18.329 -10.561 2.063 1.00 96.38 226 MET A CA 1
ATOM 1765 C C . MET A 1 226 ? 18.670 -11.855 2.811 1.00 96.38 226 MET A C 1
ATOM 1767 O O . MET A 1 226 ? 19.842 -12.096 3.126 1.00 96.38 226 MET A O 1
ATOM 1771 N N . PRO A 1 227 ? 17.669 -12.716 3.089 1.00 96.00 227 PRO A N 1
ATOM 1772 C CA . PRO A 1 227 ? 17.915 -14.006 3.716 1.00 96.00 227 PRO A CA 1
ATOM 1773 C C . PRO A 1 227 ? 18.885 -14.860 2.893 1.00 96.00 227 PRO A C 1
ATOM 1775 O O . PRO A 1 227 ? 18.825 -14.904 1.662 1.00 96.00 227 PRO A O 1
ATOM 1778 N N . LYS A 1 228 ? 19.764 -15.580 3.589 1.00 94.00 228 LYS A N 1
ATOM 1779 C CA . LYS A 1 228 ? 20.639 -16.592 2.993 1.00 94.00 228 LYS A CA 1
ATOM 1780 C C . LYS A 1 228 ? 20.145 -17.965 3.412 1.00 94.00 228 LYS A C 1
ATOM 1782 O O . LYS A 1 228 ? 19.850 -18.171 4.588 1.00 94.00 228 LYS A O 1
ATOM 1787 N N . ASP A 1 229 ? 20.079 -18.891 2.465 1.00 93.62 229 ASP A N 1
ATOM 1788 C CA . ASP A 1 229 ? 19.846 -20.288 2.812 1.00 93.62 229 ASP A CA 1
ATOM 1789 C C . ASP A 1 229 ? 21.084 -20.833 3.525 1.00 93.62 229 ASP A C 1
ATOM 1791 O O . ASP A 1 229 ? 22.217 -20.617 3.089 1.00 93.62 229 ASP A O 1
ATOM 1795 N N . VAL A 1 230 ? 20.854 -21.529 4.632 1.00 94.25 230 VAL A N 1
ATOM 1796 C CA . VAL A 1 230 ? 21.906 -22.166 5.439 1.00 94.25 230 VAL A CA 1
ATOM 1797 C C . VAL A 1 230 ? 21.860 -23.693 5.351 1.00 94.25 230 VAL A C 1
ATOM 1799 O O . VAL A 1 230 ? 22.717 -24.361 5.919 1.00 94.25 230 VAL A O 1
ATOM 1802 N N . ASP A 1 231 ? 20.871 -24.230 4.639 1.00 95.56 231 ASP A N 1
ATOM 1803 C CA . ASP A 1 231 ? 20.583 -25.653 4.496 1.00 95.56 231 ASP A CA 1
ATOM 1804 C C . ASP A 1 231 ? 20.229 -25.968 3.030 1.00 95.56 231 ASP A C 1
ATOM 1806 O O . ASP A 1 231 ? 19.712 -25.112 2.311 1.00 95.56 231 ASP A O 1
ATOM 1810 N N . SER A 1 232 ? 20.545 -27.176 2.557 1.00 92.56 232 SER A N 1
ATOM 1811 C CA . SER A 1 232 ? 20.310 -27.573 1.161 1.00 92.56 232 SER A CA 1
ATOM 1812 C C . SER A 1 232 ? 18.863 -27.967 0.855 1.00 92.56 232 SER A C 1
ATOM 1814 O O . SER A 1 232 ? 18.451 -27.891 -0.305 1.00 92.56 232 SER A O 1
ATOM 1816 N N . GLU A 1 233 ? 18.107 -28.395 1.865 1.00 95.81 233 GLU A N 1
ATOM 1817 C CA . GLU A 1 233 ? 16.724 -28.871 1.760 1.00 95.81 233 GLU A CA 1
ATOM 1818 C C . GLU A 1 233 ? 15.705 -27.780 2.112 1.00 95.81 233 GLU A C 1
ATOM 1820 O O . GLU A 1 233 ? 14.553 -27.847 1.680 1.00 95.81 233 GLU A O 1
ATOM 1825 N N . VAL A 1 234 ? 16.121 -26.743 2.847 1.00 94.50 234 VAL A N 1
ATOM 1826 C CA . VAL A 1 234 ? 15.250 -25.636 3.263 1.00 94.50 234 VAL A CA 1
ATOM 1827 C C . VAL A 1 234 ? 15.638 -24.333 2.575 1.00 94.50 234 VAL A C 1
ATOM 1829 O O . VAL A 1 234 ? 16.789 -23.904 2.602 1.00 94.50 234 VAL A O 1
ATOM 1832 N N . ARG A 1 235 ? 14.642 -23.667 1.983 1.00 95.00 235 ARG A N 1
ATOM 1833 C CA . ARG A 1 235 ? 14.824 -22.455 1.181 1.00 95.00 235 ARG A CA 1
ATOM 1834 C C . ARG A 1 235 ? 13.812 -21.380 1.540 1.00 95.00 235 ARG A C 1
ATOM 1836 O O . ARG A 1 235 ? 12.616 -21.665 1.598 1.00 95.00 235 ARG A O 1
ATOM 1843 N N . TRP A 1 236 ? 14.258 -20.134 1.707 1.00 95.81 236 TRP A N 1
ATOM 1844 C CA . TRP A 1 236 ? 13.320 -19.009 1.819 1.00 95.81 236 TRP A CA 1
ATOM 1845 C C . TRP A 1 236 ? 12.565 -18.797 0.497 1.00 95.81 236 TRP A C 1
ATOM 1847 O O . TRP A 1 236 ? 13.104 -19.080 -0.572 1.00 95.81 236 TRP A O 1
ATOM 1857 N N . GLN A 1 237 ? 11.319 -18.319 0.565 1.00 96.31 237 GLN A N 1
ATOM 1858 C CA . GLN A 1 237 ? 10.459 -18.092 -0.613 1.00 96.31 237 GLN A CA 1
ATOM 1859 C C . GLN A 1 237 ? 10.041 -16.630 -0.775 1.00 96.31 237 GLN A C 1
ATOM 1861 O O . GLN A 1 237 ? 9.956 -16.125 -1.891 1.00 96.31 237 GLN A O 1
ATOM 1866 N N . THR A 1 238 ? 9.812 -15.937 0.338 1.00 96.44 238 THR A N 1
ATOM 1867 C CA . THR A 1 238 ? 9.397 -14.535 0.352 1.00 96.44 238 THR A CA 1
ATOM 1868 C C . THR A 1 238 ? 10.064 -13.831 1.522 1.00 96.44 238 THR A C 1
ATOM 1870 O O . THR A 1 238 ? 10.160 -14.398 2.613 1.00 96.44 238 THR A O 1
ATOM 1873 N N . ALA A 1 239 ? 10.504 -12.596 1.308 1.00 96.88 239 ALA A N 1
ATOM 1874 C CA . ALA A 1 239 ? 11.018 -11.725 2.355 1.00 96.88 239 ALA A CA 1
ATOM 1875 C C . ALA A 1 239 ? 10.163 -10.458 2.443 1.00 96.88 239 ALA A C 1
ATOM 1877 O O . ALA A 1 239 ? 9.817 -9.875 1.417 1.00 96.88 239 ALA A O 1
ATOM 1878 N N . ARG A 1 240 ? 9.838 -10.021 3.665 1.00 95.62 240 ARG A N 1
ATOM 1879 C CA . ARG A 1 240 ? 9.349 -8.658 3.901 1.00 95.62 240 ARG A CA 1
ATOM 1880 C C . ARG A 1 240 ? 10.551 -7.726 3.965 1.00 95.62 240 ARG A C 1
ATOM 1882 O O . ARG A 1 240 ? 11.489 -8.000 4.712 1.00 95.62 240 ARG A O 1
ATOM 1889 N N . ILE A 1 241 ? 10.495 -6.632 3.222 1.00 95.25 241 ILE A N 1
ATOM 1890 C CA . ILE A 1 241 ? 11.552 -5.631 3.152 1.00 95.25 241 ILE A CA 1
ATOM 1891 C C . ILE A 1 241 ? 10.950 -4.281 3.521 1.00 95.25 241 ILE A C 1
ATOM 1893 O O . ILE A 1 241 ? 9.912 -3.898 2.987 1.00 95.25 241 ILE A O 1
ATOM 1897 N N . ASP A 1 242 ? 11.623 -3.563 4.417 1.00 95.62 242 ASP A N 1
ATOM 1898 C CA . ASP A 1 242 ? 11.300 -2.181 4.752 1.00 95.62 242 ASP A CA 1
ATOM 1899 C C . ASP A 1 242 ? 12.462 -1.289 4.288 1.00 95.62 242 ASP A C 1
ATOM 1901 O O . ASP A 1 242 ? 13.587 -1.406 4.788 1.00 95.62 242 ASP A O 1
ATOM 1905 N N . ILE A 1 243 ? 12.202 -0.413 3.317 1.00 95.56 243 ILE A N 1
ATOM 1906 C CA . ILE A 1 243 ? 13.192 0.516 2.756 1.00 95.56 243 ILE A CA 1
ATOM 1907 C C . ILE A 1 243 ? 12.867 1.936 3.215 1.00 95.56 243 ILE A C 1
ATOM 1909 O O . ILE A 1 243 ? 11.745 2.406 3.045 1.00 95.56 243 ILE A O 1
ATOM 1913 N N . GLU A 1 244 ? 13.850 2.622 3.796 1.00 95.00 244 GLU A N 1
ATOM 1914 C CA . GLU A 1 244 ? 13.720 4.024 4.209 1.00 95.00 244 GLU A CA 1
ATOM 1915 C C . GLU A 1 244 ? 13.480 4.939 3.005 1.00 95.00 244 GLU A C 1
ATOM 1917 O O . GLU A 1 244 ? 14.069 4.735 1.945 1.00 95.00 244 GLU A O 1
ATOM 1922 N N . GLY A 1 245 ? 12.651 5.973 3.179 1.00 91.88 245 GLY A N 1
ATOM 1923 C CA . GLY A 1 245 ? 12.306 6.925 2.116 1.00 91.88 245 GLY A CA 1
ATOM 1924 C C . GLY A 1 245 ? 13.529 7.528 1.412 1.00 91.88 245 GLY A C 1
ATOM 1925 O O . GLY A 1 245 ? 13.545 7.668 0.195 1.00 91.88 245 GLY A O 1
ATOM 1926 N N . SER A 1 246 ? 14.596 7.801 2.166 1.00 93.12 246 SER A N 1
ATOM 1927 C CA . SER A 1 246 ? 15.855 8.368 1.664 1.00 93.12 246 SER A CA 1
ATOM 1928 C C . SER A 1 246 ? 16.686 7.423 0.789 1.00 93.12 246 SER A C 1
ATOM 1930 O O . SER A 1 246 ? 17.616 7.881 0.129 1.00 93.12 246 SER A O 1
ATOM 1932 N N . ALA A 1 247 ? 16.397 6.118 0.792 1.00 94.88 247 ALA A N 1
ATOM 1933 C CA . ALA A 1 247 ? 17.133 5.130 0.005 1.00 94.88 247 ALA A CA 1
ATOM 1934 C C . ALA A 1 247 ? 16.593 4.975 -1.427 1.00 94.88 247 ALA A C 1
ATOM 1936 O O . ALA A 1 247 ? 17.266 4.372 -2.267 1.00 94.88 247 ALA A O 1
ATOM 1937 N N . TRP A 1 248 ? 15.396 5.501 -1.703 1.00 95.94 248 TRP A N 1
ATOM 1938 C CA . TRP A 1 248 ? 14.782 5.471 -3.026 1.00 95.94 248 TRP A CA 1
ATOM 1939 C C . TRP A 1 248 ? 15.398 6.535 -3.934 1.00 95.94 248 TRP A C 1
ATOM 1941 O O . TRP A 1 248 ? 15.544 7.698 -3.556 1.00 95.94 248 TRP A O 1
ATOM 1951 N N . LEU A 1 249 ? 15.738 6.140 -5.158 1.00 96.75 249 LEU A N 1
ATOM 1952 C CA . LEU A 1 249 ? 16.103 7.072 -6.216 1.00 96.75 249 LEU A CA 1
ATOM 1953 C C . LEU A 1 249 ? 14.828 7.736 -6.755 1.00 96.75 249 LEU A C 1
ATOM 1955 O O . LEU A 1 249 ? 13.820 7.050 -6.931 1.00 96.75 249 LEU A O 1
ATOM 1959 N N . PRO A 1 250 ? 14.833 9.052 -7.017 1.00 95.50 250 PRO A N 1
ATOM 1960 C CA . PRO A 1 250 ? 13.625 9.764 -7.413 1.00 95.50 250 PRO A CA 1
ATOM 1961 C C . PRO A 1 250 ? 13.129 9.330 -8.799 1.00 95.50 250 PRO A C 1
ATOM 1963 O O . PRO A 1 250 ? 13.921 9.127 -9.718 1.00 95.50 250 PRO A O 1
ATOM 1966 N N . GLY A 1 251 ? 11.805 9.269 -8.959 1.00 94.31 251 GLY A N 1
ATOM 1967 C CA . GLY A 1 251 ? 11.151 9.021 -10.247 1.00 94.31 251 GLY A CA 1
ATOM 1968 C C . GLY A 1 251 ? 11.297 7.590 -10.772 1.00 94.31 251 GLY A C 1
ATOM 1969 O O . GLY A 1 251 ? 11.598 6.658 -10.024 1.00 94.31 251 GLY A O 1
ATOM 1970 N N . LEU A 1 252 ? 11.038 7.428 -12.069 1.00 96.12 252 LEU A N 1
ATOM 1971 C CA . LEU A 1 252 ? 11.166 6.160 -12.789 1.00 96.12 252 LEU A CA 1
ATOM 1972 C C . LEU A 1 252 ? 12.621 5.921 -13.272 1.00 96.12 252 LEU A C 1
ATOM 1974 O O . LEU A 1 252 ? 13.385 6.885 -13.392 1.00 96.12 252 LEU A O 1
ATOM 1978 N N . PRO A 1 253 ? 13.024 4.649 -13.476 1.00 92.06 253 PRO A N 1
ATOM 1979 C CA . PRO A 1 253 ? 14.413 4.231 -13.729 1.00 92.06 253 PRO A CA 1
ATOM 1980 C C . PRO A 1 253 ? 14.922 4.411 -15.168 1.00 92.06 253 PRO A C 1
ATOM 1982 O O . PRO A 1 253 ? 14.130 4.480 -16.126 1.00 92.06 253 PRO A O 1
#

Solvent-accessible surface area (backbone atoms only — not comparable to full-atom values): 14148 Å² total; per-residue (Å²): 125,88,39,76,71,74,58,73,57,54,47,58,48,49,47,52,51,52,52,39,20,75,73,54,36,34,56,66,55,49,54,50,52,50,63,71,46,80,81,45,95,83,50,44,54,66,57,48,52,48,52,53,48,50,34,43,72,52,41,20,28,43,70,46,100,86,43,24,32,35,79,66,34,67,75,47,40,77,23,43,64,62,33,37,64,36,6,25,63,66,48,45,56,47,47,53,56,52,26,69,73,71,74,50,79,88,84,78,59,68,71,59,54,49,50,45,39,50,54,35,47,56,49,51,54,52,52,47,57,74,68,41,63,75,91,55,48,88,56,54,40,68,36,38,87,79,38,74,81,70,38,37,36,33,36,28,66,31,70,76,42,89,96,36,63,31,36,32,30,66,46,49,34,28,72,87,59,95,58,44,55,68,49,77,45,44,46,60,34,49,57,40,22,71,74,32,89,47,22,30,39,36,39,27,40,30,46,67,72,40,77,43,74,69,11,23,44,48,37,85,82,52,54,90,75,55,91,74,70,89,51,97,89,53,72,82,56,69,44,81,44,76,44,49,58,88,71,41,42,77,52,73,88

Sequence (253 aa):
MEGVIPPKEWFVIARELITQACSGASYKDYLMYVKLKPVQVGGDYRYAENVLREMLGVGAIRLSDQGRLMISDLGALPWFDEALLSGSSDAWALEEIGEKHSGKGRKFDAKLLAQIGQTGEEYVLATLKESIPSELHAYIHHVSVSDDTAGYDIQSPSTSVDSAMRMIEVKTSSRPSADKFSFFLSRNEFERGIRDPRWCIVAVQLLDGTCCTLGHIFAHQFESRMPKDVDSEVRWQTARIDIEGSAWLPGLP

pLDDT: mean 92.15, std 7.54, range [40.66, 98.62]

Mean predicted aligned error: 5.35 Å

Secondary structure (DSSP, 8-state):
-PPPPPPHHHHHHHHHHHHHHHTT-BHHHHHHHHHHSPPBTTB-HHHHHHHHHHHHHHTSEEE-TTSBEEE--GGGSTTHHHHHHTT-HHHHHHHHHHHHHHS------HHHHHHHHHHHHHHHHHHHHHHS-GGGGGG-EE-TTT-TTSS-SEEEE-SSSTT-EEEEEEEEE-S--SSEEEEEEEHHHHHHHHH-TTEEEEEEEEETTEEEEEEEEEGGGTGGGS----SSS----EEEEEEEGGGSBSS--

Radius of gyration: 22.51 Å; Cα contacts (8 Å, |Δi|>4): 404; chains: 1; bounding box: 50×52×64 Å